Protein AF-B4CYD4-F1 (afdb_monomer)

Solvent-accessible surface area (backbone atoms only — not comparable to full-atom values): 9662 Å² total; per-residue (Å²): 130,78,92,60,25,76,60,47,48,52,62,77,61,46,84,72,59,46,70,53,70,59,55,92,54,55,74,42,67,68,63,47,54,50,55,74,70,50,50,70,48,58,55,46,65,67,35,50,68,65,31,61,76,32,42,50,50,37,54,22,46,53,30,46,57,33,37,33,52,73,64,16,48,58,45,26,75,74,32,76,60,40,67,22,26,35,53,38,11,60,47,28,44,28,72,62,38,51,69,61,12,50,54,23,39,63,69,19,58,86,58,95,56,34,69,61,42,25,62,58,37,35,78,62,30,74,72,54,54,73,43,98,50,57,54,71,61,60,55,45,50,52,55,53,46,35,76,77,68,42,62,89,48,50,66,48,52,28,51,45,52,44,48,52,48,52,51,53,42,51,48,27,50,64,61,10,46,70,86

Mean predicted aligned error: 2.74 Å

Radius of gyration: 15.55 Å; Cα contacts (8 Å, |Δi|>4): 228; chains: 1; bounding box: 41×35×37 Å

Sequence (179 aa):
MKTYSDFIDRVLRAEGRFRKLIPTEPLDYDLLLQLRAADDATLSDQRAIGKPAMFTLVRGGLFYALDAIDEAHKIFQDSPGDLGSYWHGMMHRREGDFDNARYWFRRAGKLPIFDELHRTACEHSADMARQDTWDPYLFTGECEQARFGAEESLKELADLQRVEFEGLFDYCWRQSELK

Nearest PDB structures (foldseek):
  5cd6-assembly1_A  TM=3.497E-01  e=7.668E-01  Parabacteroides distasonis ATCC 8503
  8f5p-assembly1_F  TM=3.140E-01  e=2.410E+00  Leishmania tarentolae
  3kae-assembly2_B  TM=4.346E-01  e=9.244E+00  Encephalitozoon cuniculi

Foldseek 3Di:
DDLFAPLLVCLLPQPPFLLAQADPDFQDPVNVVVLVVDDPCNRLVNFDFPAVLLVLLLSLLSCVRRVVLVSSLVSLVPRDALLSLQSNLSSCSNNVVLVSSVVSNVRNDDDPCFQVLLVVLVVLDVVSVPDPTRDPNVLSVVSNVVVVPPVVCSVSSSVSSSSVSVSSSSVSSVVRPTD

Secondary structure (DSSP, 8-state):
--SS-HHHHHHHT-TTTTS-SS-SS-S-HHHHHHHHH--HHHHTTT---S-HHHHHHHHHHHHHHTT-HHHHHHHHHT--HHHHHHHHHHHHHHHT-HHHHHHHHHHH---TTHHHHHHHHTTT-HHHHTSSS--HHHHHHHHHHHHTT-GGGHHHHHHHHHHHHHHHHHHHHHHT---

pLDDT: mean 96.19, std 5.46, range [50.41, 98.81]

Structure (mmCIF, N/CA/C/O backbone):
data_AF-B4CYD4-F1
#
_entry.id   AF-B4CYD4-F1
#
loop_
_atom_site.group_PDB
_atom_site.id
_atom_site.type_symbol
_atom_site.label_atom_id
_atom_site.label_alt_id
_atom_site.label_comp_id
_atom_site.label_asym_id
_atom_site.label_entity_id
_atom_site.label_seq_id
_atom_site.pdbx_PDB_ins_code
_atom_site.Cartn_x
_atom_site.Cartn_y
_atom_site.Cartn_z
_atom_site.occupancy
_atom_site.B_iso_or_equiv
_atom_site.auth_seq_id
_atom_site.auth_comp_id
_atom_site.auth_asym_id
_atom_site.auth_atom_id
_atom_site.pdbx_PDB_model_num
ATOM 1 N N . MET A 1 1 ? -22.634 8.593 -0.336 1.00 50.41 1 MET A N 1
ATOM 2 C CA . MET A 1 1 ? -22.001 8.495 0.998 1.00 50.41 1 MET A CA 1
ATOM 3 C C . MET A 1 1 ? -20.500 8.429 0.764 1.00 50.41 1 MET A C 1
ATOM 5 O O . MET A 1 1 ? -20.127 7.762 -0.194 1.00 50.41 1 MET A O 1
ATOM 9 N N . LYS A 1 2 ? -19.665 9.163 1.513 1.00 59.09 2 LYS A N 1
ATOM 10 C CA . LYS A 1 2 ? -18.202 9.074 1.341 1.00 59.09 2 LYS A CA 1
ATOM 11 C C . LYS A 1 2 ? -17.738 7.668 1.740 1.00 59.09 2 LYS A C 1
ATOM 13 O O . LYS A 1 2 ? -18.215 7.142 2.744 1.00 59.09 2 LYS A O 1
ATOM 18 N N . THR A 1 3 ? -16.885 7.051 0.922 1.00 84.94 3 THR A N 1
ATOM 19 C CA . THR A 1 3 ? -16.354 5.701 1.180 1.00 84.94 3 THR A CA 1
ATOM 20 C C . THR A 1 3 ? -15.392 5.723 2.366 1.00 84.94 3 THR A C 1
ATOM 22 O O . THR A 1 3 ? -15.486 4.870 3.248 1.00 84.94 3 THR A O 1
ATOM 25 N N . TYR A 1 4 ? -14.533 6.743 2.420 1.00 93.81 4 TYR A N 1
ATOM 26 C CA . TYR A 1 4 ? -13.532 6.960 3.459 1.00 93.81 4 TYR A CA 1
ATOM 27 C C . TYR A 1 4 ? -13.880 8.154 4.348 1.00 93.81 4 TYR A C 1
ATOM 29 O O . TYR A 1 4 ? -14.844 8.874 4.081 1.00 93.81 4 TYR A O 1
ATOM 37 N N . SER A 1 5 ? -13.104 8.341 5.418 1.00 93.69 5 SER A N 1
ATOM 38 C CA . SER A 1 5 ? -13.141 9.587 6.183 1.00 93.69 5 SER A CA 1
ATOM 39 C C . SER A 1 5 ? -12.559 10.756 5.398 1.00 93.69 5 SER A C 1
ATOM 41 O O . SER A 1 5 ? -11.755 10.553 4.486 1.00 93.69 5 SER A O 1
ATOM 43 N N . ASP A 1 6 ? -12.895 11.984 5.791 1.00 93.75 6 ASP A N 1
ATOM 44 C CA . ASP A 1 6 ? -12.368 13.195 5.141 1.00 93.75 6 ASP A CA 1
ATOM 45 C C . ASP A 1 6 ? -10.840 13.269 5.211 1.00 93.75 6 ASP A C 1
ATOM 47 O O . ASP A 1 6 ? -10.177 13.689 4.257 1.00 93.75 6 ASP A O 1
ATOM 51 N N . PHE A 1 7 ? -10.268 12.813 6.329 1.00 95.88 7 PHE A N 1
ATOM 52 C CA . PHE A 1 7 ? -8.824 12.743 6.496 1.00 95.88 7 PHE A CA 1
ATOM 53 C C . PHE A 1 7 ? -8.192 11.754 5.510 1.00 95.88 7 PHE A C 1
ATOM 55 O O . PHE A 1 7 ? -7.231 12.102 4.819 1.00 95.88 7 PHE A O 1
ATOM 62 N N . ILE A 1 8 ? -8.732 10.534 5.433 1.00 97.31 8 ILE A N 1
ATOM 63 C CA . ILE A 1 8 ? -8.225 9.493 4.534 1.00 97.31 8 ILE A CA 1
ATOM 64 C C . ILE A 1 8 ? -8.392 9.926 3.080 1.00 97.31 8 ILE A C 1
ATOM 66 O O . ILE A 1 8 ? -7.434 9.835 2.320 1.00 97.31 8 ILE A O 1
ATOM 70 N N . ASP A 1 9 ? -9.550 10.471 2.702 1.00 96.12 9 ASP A N 1
ATOM 71 C CA . ASP A 1 9 ? -9.796 10.976 1.349 1.00 96.12 9 ASP A CA 1
ATOM 72 C C . ASP A 1 9 ? -8.750 12.018 0.942 1.00 96.12 9 ASP A C 1
ATOM 74 O O . ASP A 1 9 ? -8.276 12.004 -0.192 1.00 96.12 9 ASP A O 1
ATOM 78 N N . ARG A 1 10 ? -8.343 12.904 1.857 1.00 96.25 10 ARG A N 1
ATOM 79 C CA . ARG A 1 10 ? -7.293 13.891 1.579 1.00 96.25 10 ARG A CA 1
ATOM 80 C C . ARG A 1 10 ? -5.932 13.237 1.338 1.00 96.25 10 ARG A C 1
ATOM 82 O O . ARG A 1 10 ? -5.259 13.619 0.386 1.00 96.25 10 ARG A O 1
ATOM 89 N N . VAL A 1 11 ? -5.547 12.243 2.143 1.00 97.25 11 VAL A N 1
ATOM 90 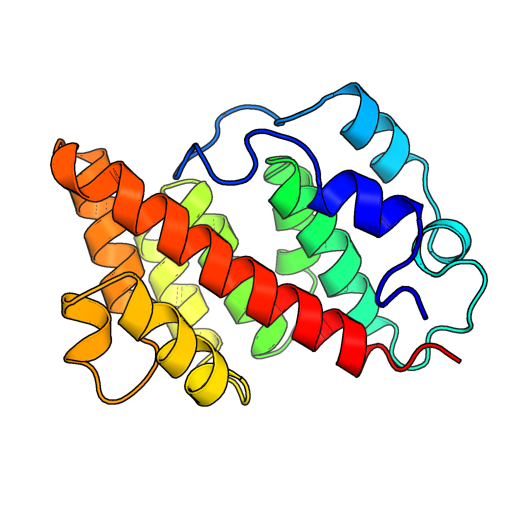C CA . VAL A 1 11 ? -4.303 11.479 1.929 1.00 97.25 11 VAL A CA 1
ATOM 91 C C . VAL A 1 11 ? -4.355 10.735 0.594 1.00 97.25 11 VAL A C 1
ATOM 93 O O . VAL A 1 11 ? -3.444 10.855 -0.219 1.00 97.25 11 VAL A O 1
ATOM 96 N N . LEU A 1 12 ? -5.449 10.026 0.314 1.00 96.62 12 LEU A N 1
ATOM 97 C CA . LEU A 1 12 ? -5.631 9.271 -0.927 1.00 96.62 12 LEU A CA 1
ATOM 98 C C . LEU A 1 12 ? -5.787 10.170 -2.164 1.00 96.62 12 LEU A C 1
ATOM 100 O O . LEU A 1 12 ? -5.652 9.705 -3.292 1.00 96.62 12 LEU A O 1
ATOM 104 N N . ARG A 1 13 ? -6.035 11.468 -2.004 1.00 95.56 13 ARG A N 1
ATOM 105 C CA . ARG A 1 13 ? -6.082 12.428 -3.117 1.00 95.56 13 ARG A CA 1
ATOM 106 C C . ARG A 1 13 ? -4.816 13.266 -3.249 1.00 95.56 13 ARG A C 1
ATOM 108 O O . ARG A 1 13 ? -4.765 14.091 -4.157 1.00 95.56 13 ARG A O 1
ATOM 115 N N . ALA A 1 14 ? -3.812 13.052 -2.395 1.00 95.81 14 ALA A N 1
ATOM 116 C CA . ALA A 1 14 ? -2.534 13.745 -2.496 1.00 95.81 14 ALA A CA 1
ATOM 117 C C . ALA A 1 14 ? -1.935 13.555 -3.899 1.00 95.81 14 ALA A C 1
ATOM 119 O O . ALA A 1 14 ? -1.875 12.440 -4.432 1.00 95.81 14 ALA A O 1
ATOM 120 N N . GLU A 1 15 ? -1.531 14.658 -4.526 1.00 95.12 15 GLU A N 1
ATOM 121 C CA . GLU A 1 15 ? -0.950 14.611 -5.860 1.00 95.12 15 GLU A CA 1
ATOM 122 C C . GLU A 1 15 ? 0.434 13.953 -5.798 1.00 95.12 15 GLU A C 1
ATOM 124 O O . GLU A 1 15 ? 1.214 14.193 -4.885 1.00 95.12 15 GLU A O 1
ATOM 129 N N . GLY A 1 16 ? 0.757 13.118 -6.784 1.00 93.62 16 GLY A N 1
ATOM 130 C CA . GLY A 1 16 ? 2.086 12.521 -6.897 1.00 93.62 16 GLY A CA 1
ATOM 131 C C . GLY A 1 16 ? 2.265 11.180 -6.191 1.00 93.62 16 GLY A C 1
ATOM 132 O O . GLY A 1 16 ? 3.313 10.559 -6.382 1.00 93.62 16 GLY A O 1
ATOM 133 N N . ARG A 1 17 ? 1.238 10.674 -5.487 1.00 96.25 17 ARG A N 1
ATOM 134 C CA . ARG A 1 17 ? 1.249 9.311 -4.933 1.00 96.25 17 ARG A CA 1
ATOM 135 C C . ARG A 1 17 ? 1.660 8.288 -5.985 1.00 96.25 17 ARG A C 1
ATOM 137 O O . ARG A 1 17 ? 1.123 8.260 -7.103 1.00 96.25 17 ARG A O 1
ATOM 144 N N . PHE A 1 18 ? 2.593 7.432 -5.581 1.00 96.25 18 PHE A N 1
ATOM 145 C CA . PHE A 1 18 ? 3.091 6.301 -6.361 1.00 96.25 18 PHE A CA 1
ATOM 146 C C . PHE A 1 18 ? 3.811 6.664 -7.664 1.00 96.25 18 PHE A C 1
ATOM 148 O O . PHE A 1 18 ? 4.057 5.772 -8.468 1.00 96.25 18 PHE A O 1
ATOM 155 N N . ARG A 1 19 ? 4.205 7.934 -7.875 1.00 93.62 19 ARG A N 1
ATOM 156 C CA . ARG A 1 19 ? 5.077 8.313 -9.007 1.00 93.62 19 ARG A CA 1
ATOM 157 C C . ARG A 1 19 ? 6.464 7.669 -8.902 1.00 93.62 19 ARG A C 1
ATOM 159 O O . ARG A 1 19 ? 7.046 7.315 -9.920 1.00 93.62 19 ARG A O 1
ATOM 166 N N . LYS A 1 20 ? 6.996 7.532 -7.681 1.00 94.94 20 LYS A N 1
ATOM 167 C CA . LYS A 1 20 ? 8.278 6.868 -7.403 1.00 94.94 20 LYS A CA 1
ATOM 168 C C . LYS A 1 20 ? 8.024 5.402 -7.033 1.00 94.94 20 LYS A C 1
ATOM 170 O O . LYS A 1 20 ? 7.257 5.122 -6.105 1.00 94.94 20 LYS A O 1
ATOM 175 N N . LEU A 1 21 ? 8.698 4.480 -7.723 1.00 96.31 21 LEU A N 1
ATOM 176 C CA . LEU A 1 21 ? 8.719 3.062 -7.339 1.00 96.31 21 LEU A CA 1
ATOM 177 C C . LEU A 1 21 ? 9.488 2.873 -6.027 1.00 96.31 21 LEU A C 1
ATOM 179 O O . LEU A 1 21 ? 9.004 2.202 -5.125 1.00 96.31 21 LEU A O 1
ATOM 183 N N . ILE A 1 22 ? 10.637 3.546 -5.900 1.00 96.88 22 ILE A N 1
ATOM 184 C CA . ILE A 1 22 ? 11.514 3.497 -4.725 1.00 96.88 22 ILE A CA 1
ATOM 185 C C . ILE A 1 22 ? 11.669 4.922 -4.175 1.00 96.88 22 ILE A C 1
ATOM 187 O O . ILE A 1 22 ? 12.586 5.641 -4.585 1.00 96.88 22 ILE A O 1
ATOM 191 N N . PRO A 1 23 ? 10.730 5.417 -3.351 1.00 96.69 23 PRO A N 1
ATOM 192 C CA . PRO A 1 23 ? 10.862 6.738 -2.754 1.00 96.69 23 PRO A CA 1
ATOM 193 C C . PRO A 1 23 ? 11.986 6.762 -1.710 1.00 96.69 23 PRO A C 1
ATOM 195 O O . PRO A 1 23 ? 12.214 5.795 -0.992 1.00 96.69 23 PRO A O 1
ATOM 198 N N . THR A 1 24 ? 12.662 7.902 -1.597 1.00 95.56 24 THR A N 1
ATOM 199 C CA . THR A 1 24 ? 13.719 8.146 -0.597 1.00 95.56 24 THR A CA 1
ATOM 200 C C . THR A 1 24 ? 13.305 9.162 0.465 1.00 95.56 24 THR A C 1
ATOM 202 O O . THR A 1 24 ? 14.076 9.471 1.366 1.00 95.56 24 THR A O 1
ATOM 205 N N . GLU A 1 25 ? 12.116 9.740 0.318 1.00 96.19 25 GLU A N 1
ATOM 206 C CA . GLU A 1 25 ? 11.589 10.809 1.155 1.00 96.19 25 GLU A CA 1
ATOM 207 C C . GLU A 1 25 ? 10.054 10.780 1.116 1.00 96.19 25 GLU A C 1
ATOM 209 O O . GLU A 1 25 ? 9.492 10.338 0.105 1.00 96.19 25 GLU A O 1
ATOM 214 N N . PRO A 1 26 ? 9.379 11.275 2.166 1.00 97.69 26 PRO A N 1
ATOM 215 C CA . PRO A 1 26 ? 7.934 11.421 2.156 1.00 97.69 26 PRO A CA 1
ATOM 216 C C . PRO A 1 26 ? 7.427 12.314 1.023 1.00 97.69 26 PRO A C 1
ATOM 218 O O . PRO A 1 26 ? 8.050 13.314 0.665 1.00 97.69 26 PRO A O 1
ATOM 221 N N . LEU A 1 27 ? 6.243 11.979 0.520 1.00 97.50 27 LEU A N 1
ATOM 222 C CA . LEU A 1 27 ? 5.545 12.720 -0.526 1.00 97.50 27 LEU A CA 1
ATOM 223 C C . LEU A 1 27 ? 5.137 14.123 -0.058 1.00 97.50 27 LEU A C 1
ATOM 225 O O . LEU A 1 27 ? 5.278 15.090 -0.800 1.00 97.50 27 LEU A O 1
ATOM 229 N N . ASP A 1 28 ? 4.601 14.213 1.159 1.00 97.44 28 ASP A N 1
ATOM 230 C CA . ASP A 1 28 ? 4.064 15.442 1.739 1.00 97.44 28 ASP A CA 1
ATOM 231 C C . ASP A 1 28 ? 4.325 15.452 3.251 1.00 97.44 28 ASP A C 1
ATOM 233 O O . ASP A 1 28 ? 3.732 14.684 4.016 1.00 97.44 28 ASP A O 1
ATOM 237 N N . TYR A 1 29 ? 5.246 16.316 3.681 1.00 97.56 29 TYR A N 1
ATOM 238 C CA . TYR A 1 29 ? 5.654 16.420 5.081 1.00 97.56 29 TYR A CA 1
ATOM 239 C C . TYR A 1 29 ? 4.548 16.977 5.986 1.00 97.56 29 TYR A C 1
ATOM 241 O O . TYR A 1 29 ? 4.452 16.559 7.142 1.00 97.56 29 TYR A O 1
ATOM 249 N N . ASP A 1 30 ? 3.695 17.870 5.483 1.00 97.94 30 ASP A N 1
ATOM 250 C CA . ASP A 1 30 ? 2.620 18.471 6.273 1.00 97.94 30 ASP A CA 1
ATOM 251 C C . ASP A 1 30 ? 1.496 17.459 6.504 1.00 97.94 30 ASP A C 1
ATOM 253 O O . ASP A 1 30 ? 1.034 17.286 7.638 1.00 97.94 30 ASP A O 1
ATOM 257 N N . LEU A 1 31 ? 1.087 16.729 5.461 1.00 97.69 31 LEU A N 1
ATOM 258 C CA . LEU A 1 31 ? 0.133 15.627 5.604 1.00 97.69 31 LEU A CA 1
ATOM 259 C C . LEU A 1 31 ? 0.696 14.505 6.475 1.00 97.69 31 LEU A C 1
ATOM 261 O O . LEU A 1 31 ? -0.044 13.944 7.285 1.00 97.69 31 LEU A O 1
ATOM 265 N N . LEU A 1 32 ? 1.994 14.210 6.372 1.00 98.44 32 LEU A N 1
ATOM 266 C CA . LEU A 1 32 ? 2.644 13.226 7.231 1.00 98.44 32 LEU A CA 1
ATOM 267 C C . LEU A 1 32 ? 2.609 13.642 8.706 1.00 98.44 32 LEU A C 1
ATOM 269 O O . LEU A 1 32 ? 2.274 12.826 9.565 1.00 98.44 32 LEU A O 1
ATOM 273 N N . LEU A 1 33 ? 2.919 14.903 9.021 1.00 98.44 33 LEU A N 1
ATOM 274 C CA . LEU A 1 33 ? 2.822 15.424 10.388 1.00 98.44 33 LEU A CA 1
ATOM 275 C C . LEU A 1 33 ? 1.394 15.318 10.928 1.00 98.44 33 LEU A C 1
ATOM 277 O O . LEU A 1 33 ? 1.195 14.901 12.069 1.00 98.44 33 LEU A O 1
ATOM 281 N N . GLN A 1 34 ? 0.401 15.627 10.096 1.00 98.38 34 GLN A N 1
ATOM 282 C CA . GLN A 1 34 ? -1.004 15.479 10.465 1.00 98.38 34 GLN A CA 1
ATOM 283 C C . GLN A 1 34 ? -1.389 14.009 10.684 1.00 98.38 34 GLN A C 1
ATOM 285 O O . GLN A 1 34 ? -2.102 13.716 11.638 1.00 98.38 34 GLN A O 1
ATOM 290 N N . LEU A 1 35 ? -0.892 13.077 9.863 1.00 98.56 35 LEU A N 1
ATOM 291 C CA . LEU A 1 35 ? -1.149 11.640 10.023 1.00 98.56 35 LEU A CA 1
ATOM 292 C C . LEU A 1 35 ? -0.508 11.085 11.300 1.00 98.56 35 LEU A C 1
ATOM 294 O O . LEU A 1 35 ? -1.128 10.284 11.994 1.00 98.56 35 LEU A O 1
ATOM 298 N N . ARG A 1 36 ? 0.704 11.537 11.645 1.00 98.44 36 ARG A N 1
ATOM 299 C CA . ARG A 1 36 ? 1.381 11.171 12.902 1.00 98.44 36 ARG A CA 1
ATOM 300 C C . ARG A 1 36 ? 0.608 11.647 14.136 1.00 98.44 36 ARG A C 1
ATOM 302 O O . ARG A 1 36 ? 0.647 10.978 15.163 1.00 98.44 36 ARG A O 1
ATOM 309 N N . ALA A 1 37 ? -0.071 12.791 14.038 1.00 98.12 37 ALA A N 1
ATOM 310 C CA . ALA A 1 37 ? -0.875 13.353 15.122 1.00 98.12 37 ALA A CA 1
ATOM 311 C C . ALA A 1 37 ? -2.311 12.802 15.176 1.00 98.12 37 ALA A C 1
ATOM 313 O O . ALA A 1 37 ? -2.951 12.887 16.222 1.00 98.12 37 ALA A O 1
ATOM 314 N N . ALA A 1 38 ? -2.829 12.267 14.066 1.00 97.88 38 ALA A N 1
ATOM 315 C CA . ALA A 1 38 ? -4.186 11.742 13.987 1.00 97.88 38 ALA A CA 1
ATOM 316 C C . ALA A 1 38 ? -4.327 10.462 14.814 1.00 97.88 38 ALA A C 1
ATOM 318 O O . ALA A 1 38 ? -3.531 9.534 14.671 1.00 97.88 38 ALA A O 1
ATOM 319 N N . ASP A 1 39 ? -5.370 10.390 15.635 1.00 96.88 39 ASP A N 1
ATOM 320 C CA . ASP A 1 39 ? -5.786 9.176 16.329 1.00 96.88 39 ASP A CA 1
ATOM 321 C C . ASP A 1 39 ? -6.786 8.355 15.495 1.00 96.88 39 ASP A C 1
ATOM 323 O O . ASP A 1 39 ? -7.258 8.773 14.434 1.00 96.88 39 ASP A O 1
ATOM 327 N N . ASP A 1 40 ? -7.118 7.158 15.973 1.00 97.00 40 ASP A N 1
ATOM 328 C CA . ASP A 1 40 ? -8.026 6.254 15.264 1.00 97.00 40 ASP A CA 1
ATOM 329 C C . ASP A 1 40 ? -9.435 6.851 15.121 1.00 97.00 40 ASP A C 1
ATOM 331 O O . ASP A 1 40 ? -10.104 6.620 14.114 1.00 97.00 40 ASP A O 1
ATOM 335 N N . ALA A 1 41 ? -9.873 7.666 16.086 1.00 95.38 41 ALA A N 1
ATOM 336 C CA . ALA A 1 41 ? -11.154 8.365 16.038 1.00 95.38 41 ALA A CA 1
ATOM 337 C C . ALA A 1 41 ? -11.181 9.413 14.912 1.00 95.38 41 ALA A C 1
ATOM 339 O O . ALA A 1 41 ? -12.164 9.522 14.183 1.00 95.38 41 ALA A O 1
ATOM 340 N N . THR A 1 42 ? -10.083 10.138 14.705 1.00 95.88 42 THR A N 1
ATOM 341 C CA . THR A 1 42 ? -9.920 11.064 13.579 1.00 95.88 42 THR A CA 1
ATOM 342 C C . THR A 1 42 ? -9.932 10.314 12.250 1.00 95.88 42 THR A C 1
ATOM 344 O O . THR A 1 42 ? -10.654 10.689 11.331 1.00 95.88 42 THR A O 1
ATOM 347 N N . LEU A 1 43 ? -9.175 9.218 12.142 1.00 96.88 43 LEU A N 1
ATOM 348 C CA . LEU A 1 43 ? -9.075 8.447 10.897 1.00 96.88 43 LEU A CA 1
ATOM 349 C C . LEU A 1 43 ? -10.379 7.722 10.529 1.00 96.88 43 LEU A C 1
ATOM 351 O O . LEU A 1 43 ? -10.635 7.484 9.350 1.00 96.88 43 LEU A O 1
ATOM 355 N N . SER A 1 44 ? -11.209 7.375 11.510 1.00 95.94 44 SER A N 1
ATOM 356 C CA . SER A 1 44 ? -12.481 6.667 11.313 1.00 95.94 44 SER A CA 1
ATOM 357 C C . SER A 1 44 ? -13.702 7.587 11.178 1.00 95.94 44 SER A C 1
ATOM 359 O O . SER A 1 44 ? -14.804 7.080 10.959 1.00 95.94 44 SER A O 1
ATOM 361 N N . ASP A 1 45 ? -13.542 8.914 11.266 1.00 94.06 45 ASP A N 1
ATOM 362 C CA . ASP A 1 45 ? -14.647 9.873 11.455 1.00 94.06 45 ASP A CA 1
ATOM 363 C C . ASP A 1 45 ? -15.537 9.507 12.656 1.00 94.06 45 ASP A C 1
ATOM 365 O O . ASP A 1 45 ? -16.763 9.477 12.571 1.00 94.06 45 ASP A O 1
ATOM 369 N N . GLN A 1 46 ? -14.904 9.199 13.790 1.00 94.19 46 GLN A N 1
ATOM 370 C CA . GLN A 1 46 ? -15.544 8.856 15.066 1.00 94.19 46 GLN A CA 1
ATOM 371 C C . GLN A 1 46 ? -16.381 7.562 15.040 1.00 94.19 46 GLN A C 1
ATOM 373 O O . GLN A 1 46 ? -17.089 7.268 16.005 1.00 94.19 46 GLN A O 1
ATOM 378 N N . ARG A 1 47 ? -16.308 6.773 13.961 1.00 93.81 47 ARG A N 1
ATOM 379 C CA . ARG A 1 47 ? -16.981 5.472 13.859 1.00 93.81 47 ARG A CA 1
ATOM 380 C C . ARG A 1 47 ? -16.262 4.415 14.682 1.00 93.81 47 ARG A C 1
ATOM 382 O O . ARG A 1 47 ? -15.035 4.393 14.769 1.00 93.81 47 ARG A O 1
ATOM 389 N N . ALA A 1 48 ? -17.026 3.487 15.242 1.00 95.75 48 ALA A N 1
ATOM 390 C CA . ALA A 1 48 ? -16.453 2.390 16.006 1.00 95.75 48 ALA A CA 1
ATOM 391 C C . ALA A 1 48 ? -15.756 1.399 15.064 1.00 95.75 48 ALA A C 1
ATOM 393 O O . ALA A 1 48 ? -16.355 0.923 14.101 1.00 95.75 48 ALA A O 1
ATOM 394 N N . ILE A 1 49 ? -14.501 1.057 15.354 1.00 97.50 49 ILE A N 1
ATOM 395 C CA . ILE A 1 49 ? -13.711 0.109 14.558 1.00 97.50 49 ILE A CA 1
ATOM 396 C C . ILE A 1 49 ? -14.037 -1.319 15.005 1.00 97.50 49 ILE A C 1
ATOM 398 O O . ILE A 1 49 ? -13.737 -1.706 16.134 1.00 97.50 49 ILE A O 1
ATOM 402 N N . GLY A 1 50 ? -14.642 -2.114 14.120 1.00 97.19 50 GLY A N 1
ATOM 403 C CA . GLY A 1 50 ? -15.016 -3.499 14.412 1.00 97.19 50 GLY A CA 1
ATOM 404 C C . GLY A 1 50 ? -13.824 -4.455 14.473 1.00 97.19 50 GLY A C 1
ATOM 405 O O . GLY A 1 50 ? -13.772 -5.313 15.354 1.00 97.19 50 GLY A O 1
ATOM 406 N N . LYS A 1 51 ? -12.847 -4.293 13.570 1.00 97.44 51 LYS A N 1
ATOM 407 C CA . LYS A 1 51 ? -11.630 -5.123 13.519 1.00 97.44 51 LYS A CA 1
ATOM 408 C C . LYS A 1 51 ? -10.361 -4.265 13.597 1.00 97.44 51 LYS A C 1
ATOM 410 O O . LYS A 1 51 ? -9.831 -3.875 12.555 1.00 97.44 51 LYS A O 1
ATOM 415 N N . PRO A 1 52 ? -9.818 -4.025 14.806 1.00 96.94 52 PRO A N 1
ATOM 416 C CA . PRO A 1 52 ? -8.637 -3.180 14.996 1.00 96.94 52 PRO A CA 1
ATOM 417 C C . PRO A 1 52 ? -7.418 -3.606 14.173 1.0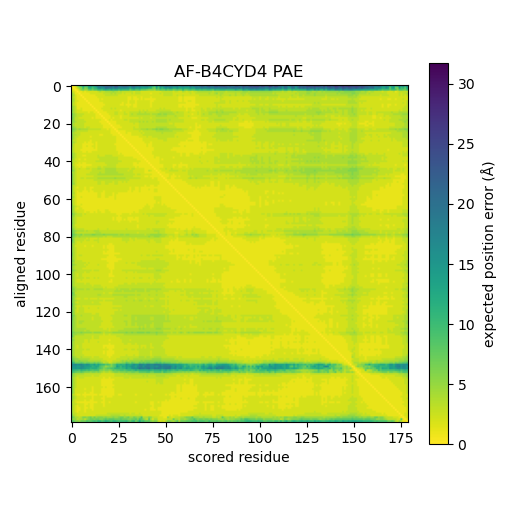0 96.94 52 PRO A C 1
ATOM 419 O O . PRO A 1 52 ? -6.764 -2.755 13.591 1.00 96.94 52 PRO A O 1
ATOM 422 N N . ALA A 1 53 ? -7.158 -4.911 14.032 1.00 97.19 53 ALA A N 1
ATOM 423 C CA . ALA A 1 53 ? -6.022 -5.405 13.246 1.00 97.19 53 ALA A CA 1
ATOM 424 C C . ALA A 1 53 ? -6.089 -5.007 11.756 1.00 97.19 53 ALA A C 1
ATOM 426 O O . ALA A 1 53 ? -5.064 -4.718 11.148 1.00 97.19 53 ALA A O 1
ATOM 427 N N . MET A 1 54 ? -7.290 -4.946 11.168 1.00 97.69 54 MET A N 1
ATOM 428 C CA . MET A 1 54 ? -7.467 -4.464 9.790 1.00 97.69 54 MET A CA 1
ATOM 429 C C . MET A 1 54 ? -7.258 -2.952 9.711 1.00 97.69 54 MET A C 1
ATOM 431 O O . MET A 1 54 ? -6.631 -2.455 8.778 1.00 97.69 54 MET A O 1
ATOM 435 N N . PHE A 1 55 ? -7.710 -2.223 10.730 1.00 98.00 55 PHE A N 1
ATOM 436 C CA . PHE A 1 55 ? -7.546 -0.775 10.796 1.00 98.00 55 PHE A CA 1
ATOM 437 C C . PHE A 1 55 ? -6.087 -0.357 11.039 1.00 98.00 55 PHE A C 1
ATOM 439 O O . PHE A 1 55 ? -5.632 0.659 10.515 1.00 98.00 55 PHE A O 1
ATOM 446 N N . THR A 1 56 ? -5.305 -1.175 11.748 1.00 98.44 56 THR A N 1
ATOM 447 C CA . THR A 1 56 ? -3.847 -1.022 11.843 1.00 98.44 56 THR A CA 1
ATOM 448 C C . THR A 1 56 ? -3.199 -1.047 10.457 1.00 98.44 56 THR A C 1
ATOM 450 O O . THR A 1 56 ? -2.380 -0.179 10.154 1.00 98.44 56 THR A O 1
ATOM 453 N N . LEU A 1 57 ? -3.616 -1.967 9.578 1.00 98.56 57 LEU A N 1
ATOM 454 C CA . LEU A 1 57 ? -3.133 -2.018 8.194 1.00 98.56 57 LEU A CA 1
ATOM 455 C C . LEU A 1 57 ? -3.607 -0.821 7.362 1.00 98.56 57 LEU A C 1
ATOM 457 O O . LEU A 1 57 ? -2.830 -0.317 6.558 1.00 98.56 57 LEU A O 1
ATOM 461 N N . VAL A 1 58 ? -4.822 -0.305 7.594 1.00 98.62 58 VAL A N 1
ATOM 462 C CA . VAL A 1 58 ? -5.276 0.966 6.994 1.00 98.62 58 VAL A CA 1
ATOM 463 C C . VAL A 1 58 ? -4.315 2.096 7.366 1.00 98.62 58 VAL A C 1
ATOM 465 O O . VAL A 1 58 ? -3.844 2.812 6.486 1.00 98.62 58 VAL A O 1
ATOM 468 N N . ARG A 1 59 ? -3.952 2.235 8.648 1.00 98.69 59 ARG A N 1
ATOM 469 C CA . ARG A 1 59 ? -2.988 3.257 9.086 1.00 98.69 59 ARG A CA 1
ATOM 470 C C . ARG A 1 59 ? -1.614 3.068 8.439 1.00 98.69 59 ARG A C 1
ATOM 472 O O . ARG A 1 59 ? -1.043 4.044 7.958 1.00 98.69 59 ARG A O 1
ATOM 479 N N . GLY A 1 60 ? -1.105 1.837 8.383 1.00 98.75 60 GLY A N 1
ATOM 480 C CA . GLY A 1 60 ? 0.139 1.520 7.671 1.00 98.75 60 GLY A CA 1
ATOM 481 C C . GLY A 1 60 ? 0.070 1.892 6.188 1.00 98.75 60 GLY A C 1
ATOM 482 O O . GLY A 1 60 ? 0.986 2.518 5.660 1.00 98.75 60 GLY A O 1
ATOM 483 N N . GLY A 1 61 ? -1.062 1.612 5.540 1.00 98.75 61 GLY A N 1
ATOM 484 C CA . GLY A 1 61 ? -1.345 2.004 4.164 1.00 98.75 61 GLY A CA 1
ATOM 485 C C . GLY A 1 61 ? -1.343 3.521 3.950 1.00 98.75 61 GLY A C 1
ATOM 486 O O . GLY A 1 61 ? -0.864 3.986 2.922 1.00 98.75 61 GLY A O 1
ATOM 487 N N . LEU A 1 62 ? -1.798 4.320 4.920 1.00 98.81 62 LEU A N 1
ATOM 488 C CA . LEU A 1 62 ? -1.723 5.786 4.827 1.00 98.81 62 LEU A CA 1
ATOM 489 C C . LEU A 1 62 ? -0.276 6.293 4.868 1.00 98.81 62 LEU A C 1
ATOM 491 O O . LEU A 1 62 ? 0.079 7.161 4.074 1.00 98.81 62 LEU A O 1
ATOM 495 N N . PHE A 1 63 ? 0.570 5.735 5.741 1.00 98.81 63 PHE A N 1
ATOM 496 C CA . PHE A 1 63 ? 2.003 6.057 5.748 1.00 98.81 63 PHE A CA 1
ATOM 497 C C . PHE A 1 63 ? 2.670 5.637 4.437 1.00 98.81 63 PHE A C 1
ATOM 499 O O . PHE A 1 63 ? 3.391 6.427 3.829 1.00 98.81 63 PHE A O 1
ATOM 506 N N . TYR A 1 64 ? 2.354 4.435 3.950 1.00 98.75 64 TYR A N 1
ATOM 507 C CA . TYR A 1 64 ? 2.837 3.931 2.667 1.00 98.75 64 TYR A CA 1
ATOM 508 C C . TYR A 1 64 ? 2.429 4.841 1.499 1.00 98.75 64 TYR A C 1
ATOM 510 O O . TYR A 1 64 ? 3.248 5.133 0.631 1.00 98.75 64 TYR A O 1
ATOM 518 N N . ALA A 1 65 ? 1.184 5.325 1.483 1.00 98.50 65 ALA A N 1
ATOM 519 C CA . ALA A 1 65 ? 0.666 6.232 0.459 1.00 98.50 65 ALA A CA 1
ATOM 520 C C . ALA A 1 65 ? 1.377 7.592 0.434 1.00 98.50 65 ALA A C 1
ATOM 522 O O . ALA A 1 65 ? 1.428 8.225 -0.618 1.00 98.50 65 ALA A O 1
ATOM 523 N N . LEU A 1 66 ? 1.903 8.035 1.578 1.00 98.50 66 LEU A N 1
ATOM 524 C CA . LEU A 1 66 ? 2.679 9.267 1.724 1.00 98.50 66 LEU A CA 1
ATOM 525 C C . LEU A 1 66 ? 4.189 9.039 1.608 1.00 98.50 66 LEU A C 1
ATOM 527 O O . LEU A 1 66 ? 4.959 9.927 1.962 1.00 98.50 66 LEU A O 1
ATOM 531 N N . ASP A 1 67 ? 4.624 7.870 1.140 1.00 98.44 67 ASP A N 1
ATOM 532 C CA . ASP A 1 67 ? 6.037 7.507 0.997 1.00 98.44 67 ASP A CA 1
ATOM 533 C C . ASP A 1 67 ? 6.831 7.571 2.319 1.00 98.44 67 ASP A C 1
ATOM 535 O O . ASP A 1 67 ? 8.059 7.625 2.329 1.00 98.44 67 ASP A O 1
ATOM 539 N N . ALA A 1 68 ? 6.134 7.515 3.458 1.00 98.19 68 ALA A N 1
ATOM 540 C CA . ALA A 1 68 ? 6.720 7.418 4.791 1.00 98.19 68 ALA A CA 1
ATOM 541 C C . ALA A 1 68 ? 7.047 5.949 5.102 1.00 98.19 68 ALA A C 1
ATOM 543 O O . ALA A 1 68 ? 6.364 5.278 5.883 1.00 98.19 68 ALA A O 1
ATOM 544 N N . ILE A 1 69 ? 8.055 5.436 4.388 1.00 96.75 69 ILE A N 1
ATOM 545 C CA . ILE A 1 69 ? 8.395 4.009 4.342 1.00 96.75 69 ILE A CA 1
ATOM 546 C C . ILE A 1 69 ? 8.769 3.466 5.725 1.00 96.75 69 ILE A C 1
ATOM 548 O O . ILE A 1 69 ? 8.252 2.419 6.104 1.00 96.75 69 ILE A O 1
ATOM 552 N N . ASP A 1 70 ? 9.560 4.193 6.517 1.00 96.62 70 ASP A N 1
ATOM 553 C CA . ASP A 1 70 ? 9.985 3.747 7.852 1.00 96.62 70 ASP A CA 1
ATOM 554 C C . ASP A 1 70 ? 8.800 3.525 8.808 1.00 96.62 70 ASP A C 1
ATOM 556 O O . ASP A 1 70 ? 8.764 2.555 9.572 1.00 96.62 70 ASP A O 1
ATOM 560 N N . GLU A 1 71 ? 7.813 4.423 8.804 1.00 98.31 71 GLU A N 1
ATOM 561 C CA . GLU A 1 71 ? 6.614 4.290 9.633 1.00 98.31 71 GLU A CA 1
ATOM 562 C C . GLU A 1 71 ? 5.693 3.175 9.149 1.00 98.31 71 GLU A C 1
ATOM 564 O O . GLU A 1 71 ? 5.160 2.424 9.970 1.00 98.31 71 GLU A O 1
ATOM 569 N N . ALA A 1 72 ? 5.531 3.042 7.832 1.00 98.31 72 ALA A N 1
ATOM 570 C CA . ALA A 1 72 ? 4.769 1.948 7.247 1.00 98.31 72 ALA A CA 1
ATOM 571 C C . ALA A 1 72 ? 5.407 0.590 7.588 1.00 98.31 72 ALA A C 1
ATOM 573 O O . ALA A 1 72 ? 4.715 -0.320 8.045 1.00 98.31 72 ALA A O 1
ATOM 574 N N . HIS A 1 73 ? 6.733 0.477 7.449 1.00 97.81 73 HIS A N 1
ATOM 575 C CA . HIS A 1 73 ? 7.497 -0.734 7.743 1.00 97.81 73 HIS A CA 1
ATOM 576 C C . HIS A 1 73 ? 7.290 -1.183 9.192 1.00 97.81 73 HIS A C 1
ATOM 578 O O . HIS A 1 73 ? 6.940 -2.338 9.419 1.00 97.81 73 HIS A O 1
ATOM 584 N N . LYS A 1 74 ? 7.400 -0.279 10.177 1.00 98.06 74 LYS A N 1
ATOM 585 C CA . LYS A 1 74 ? 7.159 -0.618 11.595 1.00 98.06 74 LYS A CA 1
ATOM 586 C C . LYS A 1 74 ? 5.785 -1.252 11.817 1.00 98.06 74 LYS A C 1
ATOM 588 O O . LYS A 1 74 ? 5.680 -2.255 12.512 1.00 98.06 74 LYS A O 1
ATOM 593 N N . ILE A 1 75 ? 4.744 -0.701 11.193 1.00 98.38 75 ILE A N 1
ATOM 594 C CA . ILE A 1 75 ? 3.381 -1.232 11.313 1.00 98.38 75 ILE A CA 1
ATOM 595 C C . ILE A 1 75 ? 3.274 -2.621 10.674 1.00 98.38 75 ILE A C 1
ATOM 597 O O . ILE A 1 75 ? 2.697 -3.529 11.273 1.00 98.38 75 ILE A O 1
ATOM 601 N N . PHE A 1 76 ? 3.810 -2.801 9.467 1.00 98.19 76 PHE A N 1
ATOM 602 C CA . PHE A 1 76 ? 3.698 -4.071 8.748 1.00 98.19 76 PHE A CA 1
ATOM 603 C C . PHE A 1 76 ? 4.533 -5.184 9.384 1.00 98.19 76 PHE A C 1
ATOM 605 O O . PHE A 1 76 ? 4.054 -6.311 9.467 1.00 98.19 76 PHE A O 1
ATOM 612 N N . GLN A 1 77 ? 5.714 -4.859 9.914 1.00 96.31 77 GLN A N 1
ATOM 613 C CA . GLN A 1 77 ? 6.563 -5.804 10.642 1.00 96.31 77 GLN A CA 1
ATOM 614 C C . GLN A 1 77 ? 5.838 -6.412 11.852 1.00 96.31 77 GLN A C 1
ATOM 616 O O . GLN A 1 77 ? 5.977 -7.606 12.123 1.00 96.31 77 GLN A O 1
ATOM 621 N N . ASP A 1 78 ? 5.040 -5.604 12.550 1.00 96.88 78 ASP A N 1
ATOM 622 C CA . ASP A 1 78 ? 4.289 -6.026 13.734 1.00 96.88 78 ASP A CA 1
ATOM 623 C C . ASP A 1 78 ? 2.899 -6.600 13.389 1.00 96.88 78 ASP A C 1
ATOM 625 O O . ASP A 1 78 ? 2.160 -7.025 14.280 1.00 96.88 78 ASP A O 1
ATOM 629 N N . SER A 1 79 ? 2.527 -6.641 12.102 1.00 96.94 79 SER A N 1
ATOM 630 C CA . SER A 1 79 ? 1.224 -7.119 11.631 1.00 96.94 79 SER A CA 1
ATOM 631 C C . SER A 1 79 ? 1.295 -8.587 11.187 1.00 96.94 79 SER A C 1
ATOM 633 O O . SER A 1 79 ? 1.800 -8.886 10.102 1.00 96.94 79 SER A O 1
ATOM 635 N N . PRO A 1 80 ? 0.774 -9.543 11.978 1.00 94.75 80 PRO A N 1
ATOM 636 C CA . PRO A 1 80 ? 0.846 -10.955 11.631 1.00 94.75 80 PRO A CA 1
ATOM 637 C C . PRO A 1 80 ? -0.140 -11.343 10.519 1.00 94.75 80 PRO A C 1
ATOM 639 O O . PRO A 1 80 ? -1.122 -10.656 10.236 1.00 94.75 80 PRO A O 1
ATOM 642 N N . GLY A 1 81 ? 0.087 -12.529 9.956 1.00 96.62 81 GLY A N 1
ATOM 643 C CA . GLY A 1 81 ? -0.804 -13.162 8.986 1.00 96.62 81 GLY A CA 1
ATOM 644 C C . GLY A 1 81 ? -0.503 -12.788 7.538 1.00 96.62 81 GLY A C 1
ATOM 645 O O . GLY A 1 81 ? 0.431 -12.040 7.237 1.00 96.62 81 GLY A O 1
ATOM 646 N N . ASP A 1 82 ? -1.305 -13.353 6.644 1.00 98.19 82 ASP A N 1
ATOM 647 C CA . ASP A 1 82 ? -1.067 -13.311 5.202 1.00 98.19 82 ASP A CA 1
ATOM 648 C C . ASP A 1 82 ? -1.109 -11.877 4.668 1.00 98.19 82 ASP A C 1
ATOM 650 O O . ASP A 1 82 ? -0.230 -11.450 3.925 1.00 98.19 82 ASP 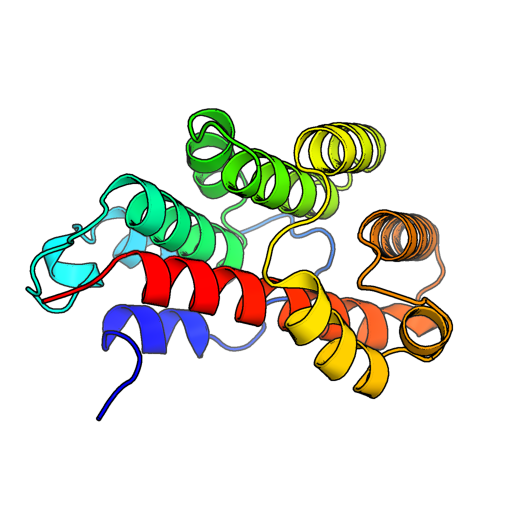A O 1
ATOM 654 N N . LEU A 1 83 ? -2.088 -11.092 5.124 1.00 97.81 83 LEU A N 1
ATOM 655 C CA . LEU A 1 83 ? -2.270 -9.709 4.693 1.00 97.81 83 LEU A CA 1
ATOM 656 C C . LEU A 1 83 ? -1.150 -8.786 5.196 1.00 97.81 83 LEU A C 1
ATOM 658 O O . LEU A 1 83 ? -0.645 -7.974 4.427 1.00 97.81 83 LEU A O 1
ATOM 662 N N . GLY A 1 84 ? -0.728 -8.932 6.458 1.00 98.25 84 GLY A N 1
ATOM 663 C CA . GLY A 1 84 ? 0.415 -8.189 7.000 1.00 98.25 84 GLY A CA 1
ATOM 664 C C . GLY A 1 84 ? 1.716 -8.543 6.280 1.00 98.25 84 GLY A C 1
ATOM 665 O O . GLY A 1 84 ? 2.446 -7.651 5.855 1.00 98.25 84 GLY A O 1
ATOM 666 N N . SER A 1 85 ? 1.935 -9.836 6.014 1.00 98.69 85 SER A N 1
ATOM 667 C CA . SER A 1 85 ? 3.065 -10.311 5.202 1.00 98.69 85 SER A CA 1
ATOM 668 C C . SER A 1 85 ? 3.035 -9.729 3.785 1.00 98.69 85 SER A C 1
ATOM 670 O O . SER A 1 85 ? 4.076 -9.367 3.247 1.00 98.69 85 SER A O 1
ATOM 672 N N . TYR A 1 86 ? 1.853 -9.593 3.178 1.00 98.81 86 TYR A N 1
ATOM 673 C CA . TYR A 1 86 ? 1.715 -9.022 1.840 1.00 98.81 86 TYR A CA 1
ATOM 674 C C . TYR A 1 86 ? 2.092 -7.536 1.806 1.00 98.81 86 TYR A C 1
ATOM 676 O O . TYR A 1 86 ? 2.895 -7.123 0.970 1.00 98.81 86 TYR A O 1
ATOM 684 N N . TRP A 1 87 ? 1.577 -6.747 2.756 1.00 98.75 87 TRP A N 1
ATOM 685 C CA . TR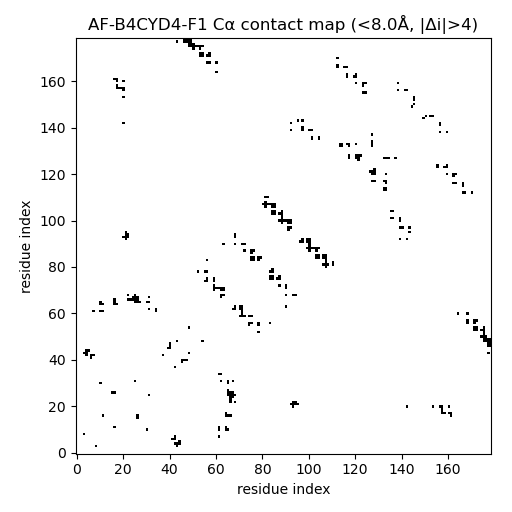P A 1 87 ? 1.964 -5.343 2.923 1.00 98.75 87 TRP A CA 1
ATOM 686 C C . TRP A 1 87 ? 3.466 -5.185 3.174 1.00 98.75 87 TRP A C 1
ATOM 688 O O . TRP A 1 87 ? 4.091 -4.278 2.625 1.00 98.75 87 TRP A O 1
ATOM 698 N N . HIS A 1 88 ? 4.067 -6.097 3.943 1.00 98.50 88 HIS A N 1
ATOM 699 C CA . HIS A 1 88 ? 5.513 -6.124 4.165 1.00 98.50 88 HIS A CA 1
ATOM 700 C C . HIS A 1 88 ? 6.281 -6.361 2.854 1.00 98.50 88 HIS A C 1
ATOM 702 O O . HIS A 1 88 ? 7.251 -5.660 2.568 1.00 98.50 88 HIS A O 1
ATOM 708 N N . GLY A 1 89 ? 5.802 -7.271 2.002 1.00 98.69 89 GLY A N 1
ATOM 709 C CA . GLY A 1 89 ? 6.359 -7.487 0.664 1.00 98.69 89 GLY A CA 1
ATOM 710 C C . GLY A 1 89 ? 6.264 -6.248 -0.231 1.00 98.69 89 GLY A C 1
ATOM 711 O O . GLY A 1 89 ? 7.260 -5.834 -0.828 1.00 98.69 89 GLY A O 1
ATOM 712 N N . MET A 1 90 ? 5.093 -5.600 -0.274 1.00 98.69 90 MET A N 1
ATOM 713 C CA . MET A 1 90 ? 4.890 -4.345 -1.013 1.00 98.69 90 MET A CA 1
ATOM 714 C C . MET A 1 90 ? 5.824 -3.233 -0.530 1.00 98.69 90 MET A C 1
ATOM 716 O O . MET A 1 90 ? 6.297 -2.429 -1.333 1.00 98.69 90 MET A O 1
ATOM 720 N N . MET A 1 91 ? 6.061 -3.169 0.780 1.00 98.38 91 MET A N 1
ATOM 721 C CA . MET A 1 91 ? 6.949 -2.206 1.421 1.00 98.38 91 MET A CA 1
ATOM 722 C C . MET A 1 91 ? 8.405 -2.443 1.008 1.00 98.38 91 MET A C 1
ATOM 724 O O . MET A 1 91 ? 9.020 -1.530 0.464 1.00 98.38 91 MET A O 1
ATOM 728 N N . HIS A 1 92 ? 8.918 -3.670 1.115 1.00 98.56 92 HIS A N 1
ATOM 729 C CA . HIS A 1 92 ? 10.301 -3.969 0.726 1.00 98.56 92 HIS A CA 1
ATOM 730 C C . HIS A 1 92 ? 10.557 -3.738 -0.766 1.00 98.56 92 HIS A C 1
ATOM 732 O O . HIS A 1 92 ? 11.624 -3.255 -1.147 1.00 98.56 92 HIS A O 1
ATOM 738 N N . ARG A 1 93 ? 9.560 -3.982 -1.632 1.00 98.50 93 ARG A N 1
ATOM 739 C CA . ARG A 1 93 ? 9.680 -3.628 -3.055 1.00 98.50 93 ARG A CA 1
ATOM 740 C C . ARG A 1 93 ? 9.888 -2.121 -3.246 1.00 98.50 93 ARG A C 1
ATOM 742 O O . ARG A 1 93 ? 10.664 -1.734 -4.115 1.00 98.50 93 ARG A O 1
ATOM 749 N N . ARG A 1 94 ? 9.256 -1.280 -2.417 1.00 97.81 94 ARG A N 1
ATOM 750 C CA . ARG A 1 94 ? 9.444 0.182 -2.417 1.00 97.81 94 ARG A CA 1
ATOM 751 C C . ARG A 1 94 ? 10.699 0.660 -1.686 1.00 97.81 94 ARG A C 1
ATOM 753 O O . ARG A 1 94 ? 11.135 1.773 -1.937 1.00 97.81 94 ARG A O 1
ATOM 760 N N . GLU A 1 95 ? 11.327 -0.164 -0.854 1.00 97.19 95 GLU A N 1
ATOM 761 C CA . GLU A 1 95 ? 12.710 0.056 -0.388 1.00 97.19 95 GLU A CA 1
ATOM 762 C C . GLU A 1 95 ? 13.743 -0.346 -1.461 1.00 97.19 95 GLU A C 1
ATOM 764 O O . GLU A 1 95 ? 14.928 -0.017 -1.377 1.00 97.19 95 GLU A O 1
ATOM 769 N N . GLY A 1 96 ? 13.293 -1.064 -2.496 1.00 97.06 96 GLY A N 1
ATOM 770 C CA . GLY A 1 96 ? 14.148 -1.671 -3.504 1.00 97.06 96 GLY A CA 1
ATOM 771 C C . GLY A 1 96 ? 14.897 -2.910 -3.001 1.00 97.06 96 GLY A C 1
ATOM 772 O O . GLY A 1 96 ? 15.901 -3.292 -3.601 1.00 97.06 96 GLY A O 1
ATOM 773 N N . ASP A 1 97 ? 14.423 -3.522 -1.916 1.00 98.00 97 ASP A N 1
ATOM 774 C CA . ASP A 1 97 ? 14.883 -4.806 -1.394 1.00 98.00 97 ASP A CA 1
ATOM 775 C C . ASP A 1 97 ? 14.009 -5.935 -1.964 1.00 98.00 97 ASP A C 1
ATOM 777 O O . ASP A 1 97 ? 13.075 -6.451 -1.342 1.00 98.00 97 ASP A O 1
ATOM 781 N N . PHE A 1 98 ? 14.264 -6.267 -3.228 1.00 98.44 98 PHE A N 1
ATOM 782 C CA . PHE A 1 98 ? 13.400 -7.163 -3.995 1.00 98.44 98 PHE A CA 1
ATOM 783 C C . PHE A 1 98 ? 13.437 -8.611 -3.497 1.00 98.44 98 PHE A C 1
ATOM 785 O O . PHE A 1 98 ? 12.427 -9.314 -3.572 1.00 98.44 98 PHE A O 1
ATOM 792 N N . ASP A 1 99 ? 14.563 -9.062 -2.945 1.00 98.50 99 ASP A N 1
ATOM 793 C CA . ASP A 1 99 ? 14.681 -10.414 -2.399 1.00 98.50 99 ASP A CA 1
ATOM 794 C C . ASP A 1 99 ? 13.856 -10.581 -1.123 1.00 98.50 99 ASP A C 1
ATOM 796 O O . ASP A 1 99 ? 13.121 -11.571 -0.993 1.00 98.50 99 ASP A O 1
ATOM 800 N N . ASN A 1 100 ? 13.878 -9.590 -0.225 1.00 98.38 100 ASN 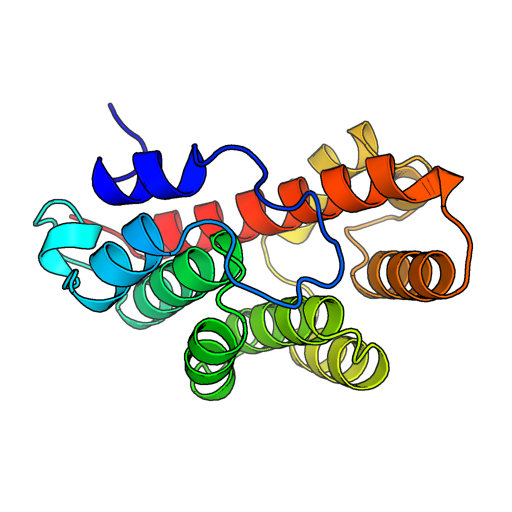A N 1
ATOM 801 C CA . ASN A 1 100 ? 12.977 -9.602 0.923 1.00 98.38 100 ASN A CA 1
ATOM 802 C C . ASN A 1 100 ? 11.518 -9.438 0.498 1.00 98.38 100 ASN A C 1
ATOM 804 O O . ASN A 1 100 ? 10.655 -10.138 1.033 1.00 98.38 100 ASN A O 1
ATOM 808 N N . ALA A 1 101 ? 11.225 -8.617 -0.513 1.00 98.75 101 ALA A N 1
ATOM 809 C CA . ALA A 1 101 ? 9.869 -8.514 -1.049 1.00 98.75 101 ALA A CA 1
ATOM 810 C C . ALA A 1 101 ? 9.320 -9.893 -1.467 1.00 98.75 101 ALA A C 1
ATOM 812 O O . ALA A 1 101 ? 8.262 -10.316 -0.996 1.00 98.75 101 ALA A O 1
ATOM 813 N N . ARG A 1 102 ? 10.083 -10.657 -2.262 1.00 98.75 102 ARG A N 1
ATOM 814 C CA . ARG A 1 102 ? 9.718 -12.024 -2.688 1.00 98.75 102 ARG A CA 1
ATOM 815 C C . ARG A 1 102 ? 9.551 -12.986 -1.515 1.00 98.75 102 ARG A C 1
ATOM 817 O O . ARG A 1 102 ? 8.648 -13.828 -1.537 1.00 98.75 102 ARG A O 1
ATOM 824 N N . TYR A 1 103 ? 10.415 -12.892 -0.503 1.00 98.56 103 TYR A N 1
ATOM 825 C CA . TYR A 1 103 ? 10.297 -13.688 0.719 1.00 98.56 103 TYR A CA 1
ATOM 826 C C . TYR A 1 103 ? 8.945 -13.451 1.408 1.00 98.56 103 TYR A C 1
ATOM 828 O O . TYR A 1 103 ? 8.249 -14.411 1.753 1.00 98.56 103 TYR A O 1
ATOM 836 N N . TRP A 1 104 ? 8.544 -12.190 1.557 1.00 98.69 104 TRP A N 1
ATOM 837 C CA . TRP A 1 104 ? 7.298 -11.821 2.220 1.00 98.69 104 TRP A CA 1
ATOM 838 C C . TRP A 1 104 ? 6.057 -12.135 1.384 1.00 98.69 104 TRP A C 1
ATOM 840 O O . TRP A 1 104 ? 5.089 -12.663 1.932 1.00 98.69 104 TRP A O 1
ATOM 850 N N . PHE A 1 105 ? 6.104 -11.961 0.059 1.00 98.69 105 PHE A N 1
ATOM 851 C CA . PHE A 1 105 ? 5.031 -12.436 -0.824 1.00 98.69 105 PHE A CA 1
ATOM 852 C C . PHE A 1 105 ? 4.845 -13.954 -0.742 1.00 98.69 105 PHE A C 1
ATOM 854 O O . PHE A 1 105 ? 3.715 -14.438 -0.707 1.00 98.69 105 PHE A O 1
ATOM 861 N N . ARG A 1 106 ? 5.939 -14.717 -0.599 1.00 98.50 106 ARG A N 1
ATOM 862 C CA . ARG A 1 106 ? 5.856 -16.173 -0.388 1.00 98.50 106 ARG A CA 1
ATOM 863 C C . ARG A 1 106 ? 5.178 -16.522 0.923 1.00 98.50 106 ARG A C 1
ATOM 865 O O . ARG A 1 106 ? 4.429 -17.492 0.979 1.00 98.50 106 ARG A O 1
ATOM 872 N N . ARG A 1 107 ? 5.455 -15.752 1.973 1.00 98.12 107 ARG A N 1
ATOM 873 C CA . ARG A 1 107 ? 4.820 -15.932 3.278 1.00 98.12 107 ARG A CA 1
ATOM 874 C C . ARG A 1 107 ? 3.336 -15.567 3.248 1.00 98.12 107 ARG A C 1
ATOM 876 O O . ARG A 1 107 ? 2.564 -16.224 3.931 1.00 98.12 107 ARG A O 1
ATOM 883 N N . ALA A 1 108 ? 2.961 -14.553 2.471 1.00 98.19 108 ALA A N 1
ATOM 884 C CA . ALA A 1 108 ? 1.578 -14.119 2.314 1.00 98.19 108 ALA A CA 1
ATOM 885 C C . ALA A 1 108 ? 0.710 -15.126 1.546 1.00 98.19 108 ALA A C 1
ATOM 887 O O . ALA A 1 108 ? -0.444 -15.341 1.898 1.00 98.19 108 ALA A O 1
ATOM 888 N N . GLY A 1 109 ? 1.250 -15.737 0.490 1.00 97.69 109 GLY A N 1
ATOM 889 C CA . GLY A 1 109 ? 0.470 -16.614 -0.382 1.00 97.69 109 GLY A CA 1
ATOM 890 C C . GLY A 1 109 ? -0.618 -15.863 -1.165 1.00 97.69 109 GLY A C 1
ATOM 891 O O . GLY A 1 109 ? -0.495 -14.670 -1.447 1.00 97.69 109 GLY A O 1
ATOM 892 N N . LYS A 1 110 ? -1.681 -16.578 -1.561 1.00 97.19 110 LYS A N 1
ATOM 893 C CA . LYS A 1 110 ? -2.800 -16.000 -2.324 1.00 97.19 110 LYS A CA 1
ATOM 894 C C . LYS A 1 110 ? -3.789 -15.314 -1.380 1.00 97.19 110 LYS A C 1
ATOM 896 O O . LYS A 1 110 ? -4.381 -15.973 -0.528 1.00 97.19 110 LYS A O 1
ATOM 901 N N . LEU A 1 111 ? -4.033 -14.020 -1.589 1.00 97.88 111 LEU A N 1
ATOM 902 C CA . LEU A 1 111 ? -5.057 -13.285 -0.844 1.00 97.88 111 LEU A CA 1
ATOM 903 C C . LEU A 1 111 ? -6.437 -13.364 -1.524 1.00 97.88 111 LEU A C 1
ATOM 905 O O . LEU A 1 111 ? -6.509 -13.463 -2.752 1.00 97.88 111 LEU A O 1
ATOM 909 N N . PRO A 1 112 ? -7.544 -13.219 -0.764 1.00 97.38 112 PRO A N 1
ATOM 910 C CA . PRO A 1 112 ? -8.906 -13.228 -1.313 1.00 97.38 112 PRO A CA 1
ATOM 911 C C . PRO A 1 112 ? -9.187 -12.179 -2.399 1.00 97.38 112 PRO A C 1
ATOM 913 O O . PRO A 1 112 ? -10.109 -12.345 -3.188 1.00 97.38 112 PRO A O 1
ATOM 916 N N . ILE A 1 113 ? -8.405 -11.101 -2.442 1.00 97.06 113 ILE A N 1
ATOM 917 C CA . ILE A 1 113 ? -8.589 -9.986 -3.381 1.00 97.06 113 ILE A CA 1
ATOM 918 C C . ILE A 1 113 ? -7.844 -10.143 -4.702 1.00 97.06 113 ILE A C 1
ATOM 920 O O . ILE A 1 113 ? -8.005 -9.303 -5.579 1.00 97.06 113 ILE A O 1
ATOM 924 N N . PHE A 1 114 ? -7.019 -11.182 -4.863 1.00 98.25 114 PHE A N 1
ATOM 925 C CA . PHE A 1 114 ? -6.172 -11.320 -6.052 1.00 98.25 114 PHE A CA 1
ATOM 926 C C . PHE A 1 114 ? -6.978 -11.344 -7.351 1.00 98.25 114 PHE A C 1
ATOM 928 O O . PHE A 1 114 ? -6.533 -10.766 -8.332 1.00 98.25 114 PHE A O 1
ATOM 935 N N . ASP A 1 115 ? -8.173 -11.936 -7.353 1.00 97.56 115 ASP A N 1
ATOM 936 C CA . ASP A 1 115 ? -9.020 -11.989 -8.549 1.00 97.56 115 ASP A CA 1
ATOM 937 C C . ASP A 1 115 ? -9.601 -10.600 -8.905 1.00 97.56 115 ASP A C 1
ATOM 939 O O . ASP A 1 115 ? -9.815 -10.282 -10.074 1.00 97.56 115 ASP A O 1
ATOM 943 N N . GLU A 1 116 ? -9.861 -9.752 -7.902 1.00 96.94 116 GLU A N 1
ATOM 944 C CA . GLU A 1 116 ? -10.293 -8.362 -8.101 1.00 96.94 116 GLU A CA 1
ATOM 945 C C . GLU A 1 116 ? -9.128 -7.495 -8.591 1.00 96.94 116 GLU A C 1
ATOM 947 O O . GLU A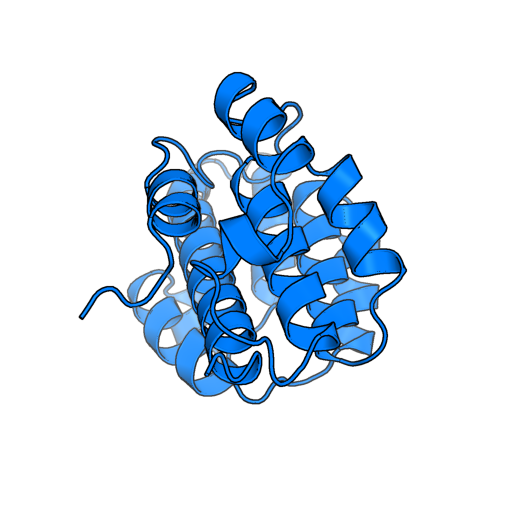 1 116 ? -9.268 -6.795 -9.593 1.00 96.94 116 GLU A O 1
ATOM 952 N N . LEU A 1 117 ? -7.968 -7.605 -7.935 1.00 97.56 117 LEU A N 1
ATOM 953 C CA . LEU A 1 117 ? -6.740 -6.904 -8.314 1.00 97.56 117 LEU A CA 1
ATOM 954 C C . LEU A 1 117 ? -6.301 -7.246 -9.733 1.00 97.56 117 LEU A C 1
ATOM 956 O O . LEU A 1 117 ? -5.977 -6.352 -10.509 1.00 97.56 117 LEU A O 1
ATOM 960 N N . HIS A 1 118 ? -6.303 -8.536 -10.071 1.00 98.50 118 HIS A N 1
ATOM 961 C CA . HIS A 1 118 ? -5.879 -9.026 -11.377 1.00 98.50 118 HIS A CA 1
ATOM 962 C C . HIS A 1 118 ? -6.703 -8.409 -12.494 1.00 98.50 118 HIS A C 1
ATOM 964 O O . HIS A 1 118 ? -6.132 -7.885 -13.447 1.00 98.50 118 HIS A O 1
ATOM 970 N N . ARG A 1 119 ? -8.034 -8.395 -12.342 1.00 98.19 119 ARG A N 1
ATOM 971 C CA . ARG A 1 119 ? -8.944 -7.822 -13.336 1.00 98.19 119 ARG A CA 1
ATOM 972 C C . ARG A 1 119 ? -8.590 -6.373 -13.650 1.00 98.19 119 ARG A C 1
ATOM 974 O O . ARG A 1 119 ? -8.478 -6.031 -14.820 1.00 98.19 119 ARG A O 1
ATOM 981 N N . THR A 1 120 ? -8.385 -5.554 -12.620 1.00 98.12 120 THR A N 1
ATOM 982 C CA . THR A 1 120 ? -8.012 -4.146 -12.796 1.00 98.12 120 THR A CA 1
ATOM 983 C C . THR A 1 120 ? -6.609 -4.025 -13.385 1.00 98.12 120 THR A C 1
ATOM 985 O O . THR A 1 120 ? -6.391 -3.266 -14.320 1.00 98.12 120 THR A O 1
ATOM 988 N N . ALA A 1 121 ? -5.646 -4.809 -12.901 1.00 98.19 121 ALA A N 1
ATOM 989 C CA . ALA A 1 121 ? -4.267 -4.745 -13.372 1.00 98.19 121 ALA A CA 1
ATOM 990 C C . ALA A 1 121 ? -4.099 -5.122 -14.854 1.00 98.19 121 ALA A C 1
ATOM 992 O O . ALA A 1 121 ? -3.234 -4.561 -15.528 1.00 98.19 121 ALA A O 1
ATOM 993 N N . CYS A 1 122 ? -4.946 -6.011 -15.384 1.00 98.19 122 CYS A N 1
ATOM 994 C CA . CYS A 1 122 ? -4.969 -6.367 -16.807 1.00 98.19 122 CYS A CA 1
ATOM 995 C C . CYS A 1 122 ? -5.244 -5.167 -17.727 1.00 98.19 122 CYS A C 1
ATOM 997 O O . CYS A 1 122 ? -4.858 -5.188 -18.892 1.00 98.19 122 CYS A O 1
ATOM 999 N N . GLU A 1 123 ? -5.909 -4.123 -17.225 1.00 97.38 123 GLU A N 1
ATOM 1000 C CA . GLU A 1 123 ? -6.174 -2.894 -17.984 1.00 97.38 123 GLU A CA 1
ATOM 1001 C C . GLU A 1 123 ? -4.921 -2.015 -18.119 1.00 97.38 123 GLU A C 1
ATOM 1003 O O . GLU A 1 123 ? -4.858 -1.151 -18.995 1.00 97.38 123 GLU A O 1
ATOM 1008 N N . HIS A 1 124 ? -3.921 -2.244 -17.265 1.00 96.75 124 HIS A N 1
ATOM 1009 C CA . HIS A 1 124 ? -2.705 -1.440 -17.180 1.00 96.75 124 HIS A CA 1
ATOM 1010 C C . HIS A 1 124 ? -1.463 -2.158 -17.700 1.00 96.75 124 HIS A C 1
ATOM 1012 O O . HIS A 1 124 ? -0.548 -1.476 -18.144 1.00 96.75 124 HIS A O 1
ATOM 1018 N N . SER A 1 125 ? -1.430 -3.494 -17.665 1.00 97.50 125 SER A N 1
ATOM 1019 C CA . SER A 1 125 ? -0.256 -4.277 -18.050 1.00 97.50 125 SER A CA 1
ATOM 1020 C C . SER A 1 125 ? -0.612 -5.492 -18.894 1.00 97.50 125 SER A C 1
ATOM 1022 O O . SER A 1 125 ? -1.388 -6.365 -18.490 1.00 97.50 125 SER A O 1
ATOM 1024 N N . ALA A 1 126 ? 0.018 -5.576 -20.067 1.00 96.75 126 ALA A N 1
ATOM 1025 C CA . ALA A 1 126 ? -0.117 -6.725 -20.952 1.00 96.75 126 ALA A CA 1
ATOM 1026 C C . ALA A 1 126 ? 0.514 -7.990 -20.351 1.00 96.75 126 ALA A C 1
ATOM 1028 O O . ALA A 1 126 ? 0.018 -9.088 -20.600 1.00 96.75 126 ALA A O 1
ATOM 1029 N N . ASP A 1 127 ? 1.584 -7.852 -19.566 1.00 97.00 127 ASP A N 1
ATOM 1030 C CA . ASP A 1 127 ? 2.234 -8.981 -18.902 1.00 97.00 127 ASP A CA 1
ATOM 1031 C C . ASP A 1 127 ? 1.376 -9.536 -17.767 1.00 97.00 127 ASP A C 1
ATOM 1033 O O . ASP A 1 127 ? 1.209 -10.756 -17.674 1.00 97.00 127 ASP A O 1
ATOM 1037 N N . MET A 1 128 ? 0.716 -8.665 -16.996 1.00 97.88 128 MET A N 1
ATOM 1038 C CA . MET A 1 128 ? -0.262 -9.093 -15.993 1.00 97.88 128 MET A CA 1
ATOM 1039 C C . MET A 1 128 ? -1.497 -9.755 -16.632 1.00 97.88 128 MET A C 1
ATOM 1041 O O . MET A 1 128 ? -2.003 -10.752 -16.116 1.00 97.88 128 MET A O 1
ATOM 1045 N N . ALA A 1 129 ? -1.938 -9.271 -17.801 1.00 97.88 129 ALA A N 1
ATOM 1046 C CA . ALA A 1 129 ? -3.043 -9.865 -18.562 1.00 97.88 129 ALA A CA 1
ATOM 1047 C C . ALA A 1 129 ? -2.746 -11.265 -19.127 1.00 97.88 129 ALA A C 1
ATOM 1049 O O . ALA A 1 129 ? -3.673 -11.996 -19.476 1.00 97.88 129 ALA A O 1
ATOM 1050 N N . ARG A 1 130 ? -1.467 -11.654 -19.221 1.00 98.00 130 ARG A N 1
ATOM 1051 C CA . ARG A 1 130 ? -1.050 -13.015 -19.603 1.00 98.00 130 ARG A CA 1
ATOM 1052 C C . ARG A 1 130 ? -1.030 -13.988 -18.425 1.00 98.00 130 ARG A C 1
ATOM 1054 O O . ARG A 1 130 ? -0.886 -15.185 -18.660 1.00 98.00 130 ARG A O 1
ATOM 1061 N N . GLN A 1 131 ? -1.145 -13.493 -17.193 1.00 97.81 131 GLN A N 1
ATOM 1062 C CA . GLN A 1 131 ? -1.197 -14.330 -15.997 1.00 97.81 131 GLN A CA 1
ATOM 1063 C C . GLN A 1 131 ? -2.629 -14.793 -15.716 1.00 97.81 131 GLN A C 1
ATOM 1065 O O . GLN A 1 131 ? -3.593 -14.097 -16.031 1.00 97.81 131 GLN A O 1
ATOM 1070 N N . ASP A 1 132 ? -2.767 -15.939 -15.048 1.00 96.44 132 ASP A N 1
ATOM 1071 C CA . ASP A 1 132 ? -4.069 -16.464 -14.607 1.00 96.44 132 ASP A CA 1
ATOM 1072 C C . ASP A 1 132 ? -4.621 -15.737 -13.363 1.00 96.44 132 ASP A C 1
ATOM 1074 O O . ASP A 1 132 ? -5.798 -15.856 -13.026 1.00 96.44 132 ASP A O 1
ATOM 1078 N N . THR A 1 133 ? -3.758 -15.034 -12.628 1.00 97.81 133 THR A N 1
ATOM 1079 C CA . THR A 1 133 ? -4.069 -14.317 -11.386 1.00 97.81 133 THR A CA 1
ATOM 1080 C C . THR A 1 133 ? -3.075 -13.175 -11.191 1.00 97.81 133 THR A C 1
ATOM 1082 O O . THR A 1 133 ? -2.042 -13.123 -11.852 1.00 97.81 133 THR A O 1
ATOM 1085 N N . TRP A 1 134 ? -3.355 -12.285 -10.237 1.00 98.38 134 TRP A N 1
ATOM 1086 C CA . TRP A 1 134 ? -2.406 -11.265 -9.800 1.00 98.38 134 TRP A CA 1
ATOM 1087 C C . TRP A 1 134 ? -1.101 -11.921 -9.328 1.00 98.38 134 TRP A C 1
ATOM 1089 O O . TRP A 1 134 ? -1.133 -12.779 -8.439 1.00 98.38 134 TRP A O 1
ATOM 1099 N N . ASP A 1 135 ? 0.019 -11.512 -9.928 1.00 98.25 135 ASP A N 1
ATOM 1100 C CA . ASP A 1 135 ? 1.347 -12.052 -9.647 1.00 98.25 135 ASP A CA 1
ATOM 1101 C C . ASP A 1 135 ? 2.272 -10.969 -9.049 1.00 98.25 135 ASP A C 1
ATOM 1103 O O . ASP A 1 135 ? 2.862 -10.162 -9.779 1.00 98.25 135 ASP A O 1
ATOM 1107 N N . PRO A 1 136 ? 2.454 -10.951 -7.714 1.00 98.38 136 PRO A N 1
ATOM 1108 C CA . PRO A 1 136 ? 3.359 -10.004 -7.076 1.00 98.38 136 PRO A CA 1
ATOM 1109 C C . PRO A 1 136 ? 4.836 -10.277 -7.394 1.00 98.38 136 PRO A C 1
ATOM 1111 O O . PRO A 1 136 ? 5.655 -9.368 -7.252 1.00 98.38 136 PRO A O 1
ATOM 1114 N N . TYR A 1 137 ? 5.212 -11.490 -7.814 1.00 98.44 137 TYR A N 1
ATOM 1115 C CA . TYR A 1 137 ? 6.591 -11.825 -8.176 1.00 98.44 137 TYR A CA 1
ATOM 1116 C C . TYR A 1 137 ? 6.964 -11.244 -9.528 1.00 98.44 137 TYR A C 1
ATOM 1118 O O . TYR A 1 137 ? 8.036 -10.647 -9.635 1.00 98.44 137 TYR A O 1
ATOM 1126 N N . LEU A 1 138 ? 6.074 -11.380 -10.517 1.00 98.25 138 LEU A N 1
ATOM 1127 C CA . LEU A 1 138 ? 6.221 -10.745 -11.824 1.00 98.25 138 LEU A CA 1
ATOM 1128 C C . LEU A 1 138 ? 6.412 -9.239 -11.650 1.00 98.25 138 LEU A C 1
ATOM 1130 O O . LEU A 1 138 ? 7.455 -8.707 -12.024 1.00 98.25 138 LEU A O 1
ATOM 1134 N N . PHE A 1 139 ? 5.479 -8.589 -10.948 1.00 98.56 139 PHE A N 1
ATOM 1135 C CA . PHE A 1 139 ? 5.548 -7.147 -10.724 1.00 98.56 139 PHE A CA 1
ATOM 1136 C C . PHE A 1 139 ? 6.824 -6.729 -9.967 1.00 98.56 139 PHE A C 1
ATOM 1138 O O . PHE A 1 139 ? 7.441 -5.705 -10.259 1.00 98.56 139 PHE A O 1
ATOM 1145 N N . THR A 1 140 ? 7.284 -7.543 -9.011 1.00 98.62 140 THR A N 1
ATOM 1146 C CA . THR A 1 140 ? 8.566 -7.303 -8.323 1.00 98.62 140 THR A CA 1
ATOM 1147 C C . THR A 1 140 ? 9.758 -7.389 -9.269 1.00 98.62 140 THR A C 1
ATOM 1149 O O . THR A 1 140 ? 10.651 -6.549 -9.185 1.00 98.62 140 THR A O 1
ATOM 1152 N N . GLY A 1 141 ? 9.781 -8.378 -10.164 1.00 98.00 141 GLY A N 1
ATOM 1153 C CA . GLY A 1 141 ? 10.835 -8.526 -11.166 1.00 98.00 141 GLY A CA 1
ATOM 1154 C C . GLY A 1 141 ? 10.876 -7.360 -12.151 1.00 98.00 141 GLY A C 1
ATOM 1155 O O . GLY A 1 141 ? 11.957 -6.874 -12.469 1.00 98.00 141 GLY A O 1
ATOM 1156 N N . GLU A 1 142 ? 9.722 -6.859 -12.582 1.00 97.38 142 GLU A N 1
ATOM 1157 C CA . GLU A 1 142 ? 9.651 -5.704 -13.483 1.00 97.38 142 GLU A CA 1
ATOM 1158 C C . GLU A 1 142 ? 10.123 -4.413 -12.795 1.00 97.38 142 GLU A C 1
ATOM 1160 O O . GLU A 1 142 ? 10.912 -3.659 -13.366 1.00 97.38 142 GLU A O 1
ATOM 1165 N N . CYS A 1 143 ? 9.737 -4.189 -11.532 1.00 97.62 143 CYS A N 1
ATOM 1166 C CA . CYS A 1 143 ? 10.271 -3.089 -10.719 1.00 97.62 143 CYS A CA 1
ATOM 1167 C C . CYS A 1 143 ? 11.792 -3.186 -10.520 1.00 97.62 143 CYS A C 1
ATOM 1169 O O . CYS A 1 143 ? 12.486 -2.167 -10.547 1.00 97.62 143 CYS A O 1
ATOM 1171 N N . GLU A 1 144 ? 12.322 -4.395 -10.330 1.00 97.25 144 GLU A N 1
ATOM 1172 C CA . GLU A 1 144 ? 13.764 -4.624 -10.230 1.00 97.25 144 GLU A CA 1
ATOM 1173 C C . GLU A 1 144 ? 14.482 -4.293 -11.539 1.00 97.25 144 GLU A C 1
ATOM 1175 O O . GLU A 1 144 ? 15.479 -3.575 -11.521 1.00 97.25 144 GLU A O 1
ATOM 1180 N N . GLN A 1 145 ? 13.956 -4.733 -12.682 1.00 95.31 145 GLN A N 1
ATOM 1181 C CA . GLN A 1 145 ? 14.518 -4.394 -13.992 1.00 95.31 145 GLN A CA 1
ATOM 1182 C C . GLN A 1 145 ? 14.491 -2.881 -14.248 1.00 95.31 145 GLN A C 1
ATOM 1184 O O . GLN A 1 145 ? 15.494 -2.310 -14.684 1.00 95.31 145 GLN A O 1
ATOM 1189 N N . ALA A 1 146 ? 13.387 -2.209 -13.907 1.00 93.94 146 ALA A N 1
ATOM 1190 C CA . ALA A 1 146 ? 13.260 -0.759 -14.037 1.00 93.94 146 ALA A CA 1
ATOM 1191 C C . ALA A 1 146 ? 14.294 0.001 -13.194 1.00 93.94 146 ALA A C 1
ATOM 1193 O O . ALA A 1 146 ? 14.861 0.987 -13.664 1.00 93.94 146 ALA A O 1
ATOM 1194 N N . ARG A 1 147 ? 14.629 -0.490 -11.989 1.00 91.19 147 ARG A N 1
ATOM 1195 C CA . ARG A 1 147 ? 15.709 0.082 -11.161 1.00 91.19 147 ARG A CA 1
ATOM 1196 C C . ARG A 1 147 ? 17.064 0.086 -11.882 1.00 91.19 147 ARG A C 1
ATOM 1198 O O . ARG A 1 147 ? 17.884 0.962 -11.612 1.00 91.19 147 ARG A O 1
ATOM 1205 N N . PHE A 1 148 ? 17.307 -0.872 -12.776 1.00 88.88 148 PHE A N 1
ATOM 1206 C CA . PHE A 1 148 ? 18.575 -1.033 -13.492 1.00 88.88 148 PHE A CA 1
ATOM 1207 C C . PHE A 1 148 ? 18.548 -0.530 -14.947 1.00 88.88 148 PHE A C 1
ATOM 1209 O O . PHE A 1 148 ? 19.479 -0.824 -15.697 1.00 88.88 148 PHE A O 1
ATOM 1216 N N . GLY A 1 149 ? 17.546 0.272 -15.332 1.00 83.12 149 GLY A N 1
ATOM 1217 C CA . GLY A 1 149 ? 17.578 1.056 -16.576 1.00 83.12 149 GLY A CA 1
ATOM 1218 C C . GLY A 1 149 ? 16.444 0.814 -17.576 1.00 83.12 149 GLY A C 1
ATOM 1219 O O . GLY A 1 149 ? 16.504 1.381 -18.663 1.00 83.12 149 GLY A O 1
ATOM 1220 N N . ALA A 1 150 ? 15.421 0.020 -17.242 1.00 79.94 150 ALA A N 1
ATOM 1221 C CA . ALA A 1 150 ? 14.219 -0.137 -18.075 1.00 79.94 150 ALA A CA 1
ATOM 1222 C C . ALA A 1 150 ? 13.208 1.004 -17.820 1.00 79.94 150 ALA A C 1
ATOM 1224 O O . ALA A 1 150 ? 12.144 0.808 -17.226 1.00 79.94 150 ALA A O 1
ATOM 1225 N N . GLU A 1 151 ? 13.582 2.234 -18.186 1.00 78.81 151 GLU A N 1
ATOM 1226 C CA . GLU A 1 151 ? 12.802 3.446 -17.890 1.00 78.81 151 GLU A CA 1
ATOM 1227 C C . GLU A 1 151 ? 11.462 3.514 -18.647 1.00 78.81 151 GLU A C 1
ATOM 1229 O O . GLU A 1 151 ? 10.510 4.141 -18.174 1.00 78.81 151 GLU A O 1
ATOM 1234 N N . GLU A 1 152 ? 11.352 2.844 -19.795 1.00 84.06 152 GLU A N 1
ATOM 1235 C CA . GLU A 1 152 ? 10.153 2.820 -20.638 1.00 84.06 152 GLU A CA 1
ATOM 1236 C C . GLU A 1 152 ? 8.919 2.242 -19.928 1.00 84.06 152 GLU A C 1
ATOM 1238 O O . GLU A 1 152 ? 7.792 2.651 -20.222 1.00 84.06 152 GLU A O 1
ATOM 1243 N N . SER A 1 153 ? 9.126 1.361 -18.946 1.00 88.19 153 SER A N 1
ATOM 1244 C CA . SER A 1 153 ? 8.056 0.702 -18.190 1.00 88.19 153 SER A CA 1
ATOM 1245 C C . SER A 1 153 ? 7.627 1.484 -16.946 1.00 88.19 153 SER A C 1
ATOM 1247 O O . SER A 1 153 ? 6.629 1.136 -16.318 1.00 88.19 153 SER A O 1
ATOM 1249 N N . LEU A 1 154 ? 8.322 2.567 -16.569 1.00 92.75 154 LEU A N 1
ATOM 1250 C CA . LEU A 1 154 ? 8.089 3.261 -15.291 1.00 92.75 154 LEU A CA 1
ATOM 1251 C C . LEU A 1 154 ? 6.650 3.745 -15.112 1.00 92.75 154 LEU A C 1
ATOM 1253 O O . LEU A 1 154 ? 6.115 3.688 -14.005 1.00 92.75 154 LEU A O 1
ATOM 1257 N N . LYS A 1 155 ? 6.010 4.211 -16.191 1.00 94.44 155 LYS A N 1
ATOM 1258 C CA . LYS A 1 155 ? 4.614 4.652 -16.126 1.00 94.44 155 LYS A CA 1
ATOM 1259 C C . LYS A 1 155 ? 3.674 3.478 -15.836 1.00 94.44 155 LYS A C 1
ATOM 1261 O O . LYS A 1 155 ? 2.820 3.602 -14.96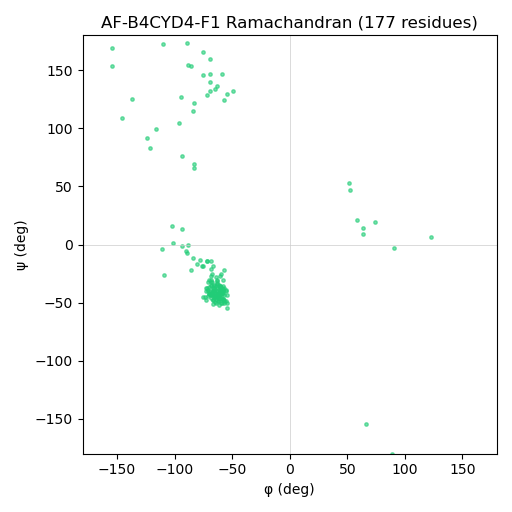4 1.00 94.44 155 LYS A O 1
ATOM 1266 N N . GLU A 1 156 ? 3.832 2.370 -16.556 1.00 96.38 156 GLU A N 1
ATOM 1267 C CA . GLU A 1 156 ? 3.029 1.158 -16.358 1.00 96.38 156 GLU A CA 1
ATOM 1268 C C . GLU A 1 156 ? 3.197 0.622 -14.931 1.00 96.38 156 GLU A C 1
ATOM 1270 O O . GLU A 1 156 ? 2.211 0.382 -14.237 1.00 96.38 156 GLU A O 1
ATOM 1275 N N . LEU A 1 157 ? 4.436 0.551 -14.439 1.00 97.75 157 LEU A N 1
ATOM 1276 C CA . LEU A 1 157 ? 4.735 0.080 -13.086 1.00 97.75 157 LEU A CA 1
ATOM 1277 C C . LEU A 1 157 ? 4.176 1.004 -11.999 1.00 97.75 157 LEU A C 1
ATOM 1279 O O . LEU A 1 157 ? 3.691 0.527 -10.974 1.00 97.75 157 LEU A O 1
ATOM 1283 N N . ALA A 1 158 ? 4.200 2.322 -12.211 1.00 97.25 158 ALA A N 1
ATOM 1284 C CA . ALA A 1 158 ? 3.566 3.276 -11.304 1.00 97.25 158 ALA A CA 1
ATOM 1285 C C . ALA A 1 158 ? 2.034 3.120 -11.277 1.00 97.25 158 ALA A C 1
ATOM 1287 O O . ALA A 1 158 ? 1.413 3.293 -10.224 1.00 97.25 158 ALA A O 1
ATOM 1288 N N . ASP A 1 159 ? 1.421 2.779 -12.413 1.00 97.75 159 ASP A N 1
ATOM 1289 C CA . ASP A 1 159 ? -0.012 2.501 -12.500 1.00 97.75 159 ASP A CA 1
ATOM 1290 C C . ASP A 1 159 ? -0.363 1.172 -11.808 1.00 97.75 159 ASP A C 1
ATOM 1292 O O . ASP A 1 159 ? -1.276 1.151 -10.982 1.00 97.75 159 ASP A O 1
ATOM 1296 N N . LEU A 1 160 ? 0.417 0.105 -12.015 1.00 98.31 160 LEU A N 1
ATOM 1297 C CA . LEU A 1 160 ? 0.272 -1.162 -11.283 1.00 98.31 160 LEU A CA 1
ATOM 1298 C C . LEU A 1 160 ? 0.462 -0.992 -9.771 1.00 98.31 160 LEU A C 1
ATOM 1300 O O . LEU A 1 160 ? -0.320 -1.533 -8.989 1.00 98.31 160 LEU A O 1
ATOM 1304 N N . GLN A 1 161 ? 1.446 -0.193 -9.343 1.00 98.25 161 GLN A N 1
ATOM 1305 C CA . GLN A 1 161 ? 1.659 0.131 -7.929 1.00 98.25 161 GLN A CA 1
ATOM 1306 C C . GLN A 1 161 ? 0.414 0.776 -7.310 1.00 98.25 161 GLN A C 1
ATOM 1308 O O . GLN A 1 161 ? 0.050 0.470 -6.173 1.00 98.25 161 GLN A O 1
ATOM 1313 N N . ARG A 1 162 ? -0.250 1.664 -8.060 1.00 98.19 162 ARG A N 1
ATOM 1314 C CA . ARG A 1 162 ? -1.491 2.304 -7.619 1.00 98.19 162 ARG A CA 1
ATOM 1315 C C . ARG A 1 162 ? -2.641 1.306 -7.548 1.00 98.19 162 ARG A C 1
ATOM 1317 O O . ARG A 1 162 ? -3.328 1.296 -6.534 1.00 98.19 162 ARG A O 1
ATOM 1324 N N . VAL A 1 163 ? -2.821 0.466 -8.569 1.00 98.31 163 VAL A N 1
ATOM 1325 C CA . VAL A 1 163 ? -3.868 -0.572 -8.595 1.00 98.31 163 VAL A CA 1
ATOM 1326 C C . VAL A 1 163 ? -3.743 -1.511 -7.400 1.00 98.31 163 VAL A C 1
ATOM 1328 O O . VAL A 1 163 ? -4.717 -1.732 -6.680 1.00 98.31 163 VAL A O 1
ATOM 1331 N N . GLU A 1 164 ? -2.540 -2.032 -7.161 1.00 98.69 164 GLU A N 1
ATOM 1332 C CA . GLU A 1 164 ? -2.283 -2.938 -6.046 1.00 98.69 164 GLU A CA 1
ATOM 1333 C C . GLU A 1 164 ? -2.565 -2.254 -4.705 1.00 98.69 164 GLU A C 1
ATOM 1335 O O . GLU A 1 164 ? -3.299 -2.798 -3.880 1.00 98.69 164 GLU A O 1
ATOM 1340 N N . PHE A 1 165 ? -2.040 -1.040 -4.503 1.00 98.69 165 PHE A N 1
ATOM 1341 C CA . PHE A 1 165 ? -2.291 -0.285 -3.283 1.00 98.69 165 PHE A CA 1
ATOM 1342 C C . PHE A 1 165 ? -3.780 -0.022 -3.060 1.00 98.69 165 PHE A C 1
ATOM 1344 O O . PHE A 1 165 ? -4.277 -0.263 -1.963 1.00 98.69 165 PHE A O 1
ATOM 1351 N N . GLU A 1 166 ? -4.490 0.495 -4.062 1.00 97.94 166 GLU A N 1
ATOM 1352 C CA . GLU A 1 166 ? -5.881 0.921 -3.905 1.00 97.94 166 GLU A CA 1
ATOM 1353 C C . GLU A 1 166 ? -6.794 -0.268 -3.605 1.00 97.94 166 GLU A C 1
ATOM 1355 O O . GLU A 1 166 ? -7.629 -0.170 -2.704 1.00 97.94 166 GLU A O 1
ATOM 1360 N N . GLY A 1 167 ? -6.579 -1.415 -4.258 1.00 97.94 167 GLY A N 1
ATOM 1361 C CA . GLY A 1 167 ? -7.334 -2.628 -3.952 1.00 97.94 167 GLY A CA 1
ATOM 1362 C C . GLY A 1 167 ? -7.011 -3.212 -2.571 1.00 97.94 167 GLY A C 1
ATOM 1363 O O . GLY A 1 167 ? -7.928 -3.585 -1.836 1.00 97.94 167 GLY A O 1
ATOM 1364 N N . LEU A 1 168 ? -5.734 -3.248 -2.164 1.00 98.19 168 LEU A N 1
ATOM 1365 C CA . LEU A 1 168 ? -5.342 -3.706 -0.821 1.00 98.19 168 LEU A CA 1
ATOM 1366 C C . LEU A 1 168 ? -5.890 -2.783 0.272 1.00 98.19 168 LEU A C 1
ATOM 1368 O O . LEU A 1 168 ? -6.394 -3.255 1.296 1.00 98.19 168 LEU A O 1
ATOM 1372 N N . PHE A 1 169 ? -5.782 -1.472 0.068 1.00 98.50 169 PHE A N 1
ATOM 1373 C CA . PHE A 1 169 ? -6.220 -0.461 1.020 1.00 98.50 169 PHE A CA 1
ATOM 1374 C C . PHE A 1 169 ? -7.737 -0.502 1.210 1.00 98.50 169 PHE A C 1
ATOM 1376 O O . PHE A 1 169 ? -8.206 -0.589 2.348 1.00 98.50 169 PHE A O 1
ATOM 1383 N N . ASP A 1 170 ? -8.500 -0.505 0.113 1.00 97.62 170 ASP A N 1
ATOM 1384 C CA . ASP A 1 170 ? -9.961 -0.602 0.155 1.00 97.62 170 ASP A CA 1
ATOM 1385 C C . ASP A 1 170 ? -10.417 -1.902 0.831 1.00 97.62 170 ASP A C 1
ATOM 1387 O O . ASP A 1 170 ? -11.323 -1.894 1.669 1.00 97.62 170 ASP A O 1
ATOM 1391 N N . TYR A 1 171 ? -9.743 -3.019 0.546 1.00 97.75 171 TYR A N 1
ATOM 1392 C CA . TYR A 1 171 ? -10.022 -4.278 1.223 1.00 97.75 171 TYR A CA 1
ATOM 1393 C C . TYR A 1 171 ? -9.816 -4.177 2.737 1.00 97.75 171 TYR A C 1
ATOM 1395 O O . TYR A 1 171 ? -10.723 -4.524 3.496 1.00 97.75 171 TYR A O 1
ATOM 1403 N N . CYS A 1 172 ? -8.672 -3.656 3.196 1.00 97.88 172 CYS A N 1
ATOM 1404 C CA . CYS A 1 172 ? -8.407 -3.465 4.627 1.00 97.88 172 CYS A CA 1
ATOM 1405 C C . CYS A 1 172 ? -9.455 -2.547 5.273 1.00 97.88 172 CYS A C 1
ATOM 1407 O O . CYS A 1 172 ? -9.946 -2.829 6.369 1.00 97.88 172 CYS A O 1
ATOM 1409 N N . TRP A 1 173 ? -9.846 -1.478 4.580 1.00 97.31 173 TRP A N 1
ATOM 1410 C CA . TRP A 1 173 ? 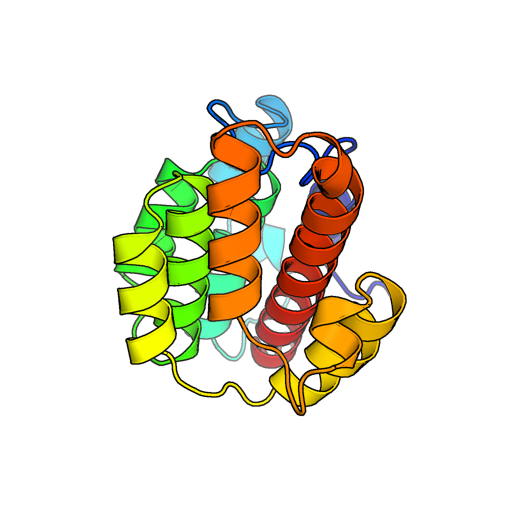-10.880 -0.558 5.038 1.00 97.31 173 TRP A CA 1
ATOM 1411 C C . TRP A 1 173 ? -12.238 -1.247 5.206 1.00 97.31 173 TRP A C 1
ATOM 1413 O O . TRP A 1 173 ? -12.819 -1.204 6.291 1.00 97.31 173 TRP A O 1
ATOM 1423 N N . ARG A 1 174 ? -12.723 -1.962 4.182 1.00 96.19 174 ARG A N 1
ATOM 1424 C CA . ARG A 1 174 ? -13.985 -2.718 4.259 1.00 96.19 174 ARG A CA 1
ATOM 1425 C C . ARG A 1 174 ? -13.955 -3.774 5.360 1.00 96.19 174 ARG A C 1
ATOM 1427 O O . ARG A 1 174 ? -14.929 -3.922 6.095 1.00 96.19 174 ARG A O 1
ATOM 1434 N N . GLN A 1 175 ? -12.833 -4.479 5.506 1.00 96.81 175 GLN A N 1
ATOM 1435 C CA . GLN A 1 175 ? -12.654 -5.496 6.544 1.00 96.81 175 GLN A CA 1
ATOM 1436 C C . GLN A 1 175 ? -12.507 -4.911 7.954 1.00 96.81 175 GLN A C 1
ATOM 1438 O O . GLN A 1 175 ? -12.649 -5.653 8.923 1.00 96.81 175 GLN A O 1
ATOM 1443 N N . SER A 1 176 ? -12.267 -3.604 8.098 1.00 95.31 176 SER A N 1
ATOM 1444 C CA . SER A 1 176 ? -12.217 -2.939 9.406 1.00 95.31 176 SER A CA 1
ATOM 1445 C C . SER A 1 176 ? -13.595 -2.806 10.066 1.00 95.31 176 SER A C 1
ATOM 1447 O O . SER A 1 176 ? -13.659 -2.555 11.270 1.00 95.31 176 SER A O 1
ATOM 1449 N N . GLU A 1 177 ? -14.684 -3.023 9.313 1.00 93.12 177 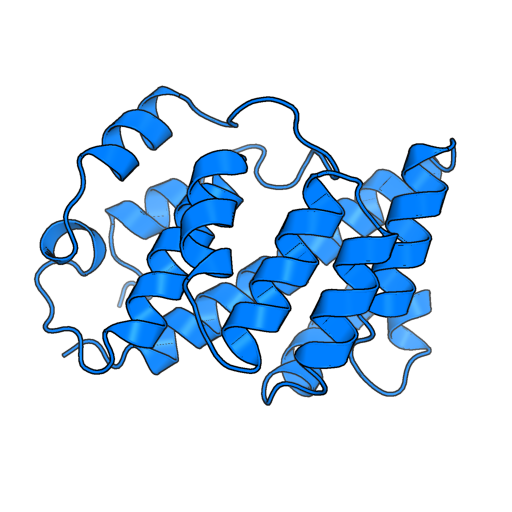GLU A N 1
ATOM 1450 C CA . GLU A 1 177 ? -16.068 -3.081 9.810 1.00 93.12 177 GLU A CA 1
ATOM 1451 C C . GLU A 1 177 ? -16.453 -1.866 10.669 1.00 93.12 177 GLU A C 1
ATOM 1453 O O . GLU A 1 177 ? -16.905 -2.015 11.807 1.00 93.12 177 GLU A O 1
ATOM 1458 N N . LEU A 1 178 ? -16.240 -0.658 10.136 1.00 88.81 178 LEU A N 1
ATOM 1459 C CA . LEU A 1 178 ? -16.614 0.582 10.818 1.00 88.81 178 LEU A CA 1
ATOM 1460 C C . LEU A 1 178 ? -18.138 0.651 11.013 1.00 88.81 178 LEU A C 1
ATOM 1462 O O . LEU A 1 178 ? -18.894 0.357 10.082 1.00 88.81 178 LEU A O 1
ATOM 1466 N N . LYS A 1 179 ? -18.572 1.062 12.208 1.00 84.88 179 LYS A N 1
ATOM 1467 C CA . LYS A 1 179 ? -19.982 1.164 12.623 1.00 84.88 179 LYS A CA 1
ATOM 1468 C C . LYS A 1 179 ? -20.334 2.563 13.103 1.00 84.88 179 LYS A C 1
ATOM 1470 O O . LYS A 1 179 ? -19.478 3.184 13.775 1.00 84.88 179 LYS A O 1
#

Organism: NCBI:txid497964